Protein AF-A0A925KFG4-F1 (afdb_monomer_lite)

Radius of gyration: 18.46 Å; chains: 1; bounding box: 42×45×46 Å

pLDDT: mean 82.57, std 17.96, range [36.28, 98.25]

Sequence (199 aa):
MTAPKTSFDTKRDYDDQNAETGSFGGNALINGRASVTASDNQITPGAGNDVIVLGTTVGSDALTSSNDTVAYGAAFGDDTIVNFTVGSQAVGGDVLSFSTLLGGPGALSTAFNVNRSVNVAVEAAATNGTAALVAGLFTDSATVQSHVYVAYSSTTNIGKVYLVSDTAGVAAGSVTAVLAGTIDLADTLWGTLTAENFG

Foldseek 3Di:
DPDDDPDAPPLRHDPAQFDFPPDPDDTDTPHLPADPFAAAEEAEADADEEEAEFHQQWDQFLRRAHAYEYEYAFRNAAYEYENQAADASGTHHYAYEDQNVLPHDDDADCDPQDANYEDEDEDDCQQCVDFVNVLVVHAAAQDKGWYWYWHAHPVQLKTFIKIWTAHRDNDPDSITIDGRYIYHHPVDHSVRHDPNRYD

Secondary structure (DSSP, 8-state):
-PPPP--B-TTSSBSS-EEE--STT---EEE----SS----EE---SS--EEE------SSGGGS---EEE--TT-EEEEEESPPPS-GGGT--EEE-TTTTTSS---B-STTSTTBEEEEE--TTTTSSHHHHHTTSPP-SS-EEEEEEEE-TTT-EEEEEEEEE-S-SSTT-EEEEEEEEEE-TTS-GGG--GGGB-

Structure (mmCIF, N/CA/C/O backbone):
data_AF-A0A925KFG4-F1
#
_entry.id   AF-A0A925KFG4-F1
#
loop_
_atom_site.group_PDB
_atom_site.id
_atom_site.type_symbol
_atom_site.label_atom_id
_atom_site.label_alt_id
_atom_site.label_comp_id
_atom_site.label_asym_id
_atom_site.label_entity_id
_atom_site.label_seq_id
_atom_site.pdbx_PDB_ins_code
_atom_site.Cartn_x
_atom_site.Cartn_y
_atom_site.Cartn_z
_atom_site.occupancy
_atom_site.B_iso_or_equiv
_atom_site.auth_seq_id
_atom_site.auth_comp_id
_atom_site.auth_asym_id
_atom_site.auth_atom_id
_atom_site.pdbx_PDB_model_num
ATOM 1 N N . MET A 1 1 ? 19.007 -31.168 -15.686 1.00 36.28 1 MET A N 1
ATOM 2 C CA . MET A 1 1 ? 18.299 -30.641 -14.503 1.00 36.28 1 MET A CA 1
ATOM 3 C C . MET A 1 1 ? 19.292 -29.799 -13.732 1.00 36.28 1 MET A C 1
ATOM 5 O O . MET A 1 1 ? 20.203 -30.360 -13.137 1.00 36.28 1 MET A O 1
ATOM 9 N N . THR A 1 2 ? 19.195 -28.480 -13.838 1.00 40.50 2 THR A N 1
ATOM 10 C CA . THR A 1 2 ? 19.991 -27.562 -13.014 1.00 40.50 2 THR A CA 1
ATOM 11 C C . THR A 1 2 ? 19.327 -27.499 -11.640 1.00 40.50 2 THR A C 1
ATOM 13 O O . THR A 1 2 ? 18.099 -27.495 -11.564 1.00 40.50 2 THR A O 1
ATOM 16 N N . ALA A 1 3 ? 20.110 -27.564 -10.564 1.00 41.66 3 ALA A N 1
ATOM 17 C CA . ALA A 1 3 ? 19.578 -27.541 -9.204 1.00 41.66 3 ALA A CA 1
ATOM 18 C C . ALA A 1 3 ? 18.769 -26.249 -8.959 1.00 41.66 3 ALA A C 1
ATOM 20 O O . ALA A 1 3 ? 19.191 -25.195 -9.441 1.00 41.66 3 ALA A O 1
ATOM 21 N N . PRO A 1 4 ? 17.637 -26.301 -8.230 1.00 44.19 4 PRO A N 1
ATOM 22 C CA . PRO A 1 4 ? 16.913 -25.093 -7.846 1.00 44.19 4 PRO A CA 1
ATOM 23 C C . PRO A 1 4 ? 17.841 -24.188 -7.026 1.00 44.19 4 PRO A C 1
ATOM 25 O O . PRO A 1 4 ? 18.498 -24.661 -6.096 1.00 44.19 4 PRO A O 1
ATOM 28 N N . LYS A 1 5 ? 17.924 -22.898 -7.372 1.00 47.75 5 LYS A N 1
ATOM 29 C CA . LYS A 1 5 ? 18.612 -21.917 -6.526 1.00 47.75 5 LYS A CA 1
ATOM 30 C C . LYS A 1 5 ? 17.739 -21.650 -5.298 1.00 47.75 5 LYS A C 1
ATOM 32 O O . LYS A 1 5 ? 16.603 -21.216 -5.431 1.00 47.75 5 LYS A O 1
ATOM 37 N N . THR A 1 6 ? 18.263 -21.969 -4.117 1.00 43.56 6 THR A N 1
ATOM 38 C CA . THR A 1 6 ? 17.544 -21.927 -2.828 1.00 43.56 6 THR A CA 1
ATOM 39 C C . THR A 1 6 ? 17.973 -20.772 -1.923 1.00 43.56 6 THR A C 1
ATOM 41 O O . THR A 1 6 ? 17.590 -20.739 -0.756 1.00 43.56 6 THR A O 1
ATOM 44 N N . SER A 1 7 ? 18.823 -19.870 -2.401 1.00 43.31 7 SER A N 1
ATOM 45 C CA . SER A 1 7 ? 19.313 -18.737 -1.619 1.00 43.31 7 SER A CA 1
ATOM 46 C C . SER A 1 7 ? 18.435 -17.518 -1.885 1.00 43.31 7 SER A C 1
ATOM 48 O O . SER A 1 7 ? 18.589 -16.858 -2.909 1.00 43.31 7 SER A O 1
ATOM 50 N N . PHE A 1 8 ? 17.500 -17.287 -0.968 1.00 47.81 8 PHE A N 1
ATOM 51 C CA . PHE A 1 8 ? 16.795 -16.020 -0.801 1.00 47.81 8 PHE A CA 1
ATOM 52 C C . PHE A 1 8 ? 17.607 -15.122 0.141 1.00 47.81 8 PHE A C 1
ATOM 54 O O . PHE A 1 8 ? 18.294 -15.644 1.029 1.00 47.81 8 PHE A O 1
ATOM 61 N N . ASP A 1 9 ? 17.530 -13.805 -0.035 1.00 49.00 9 ASP A N 1
ATOM 62 C CA . ASP A 1 9 ? 18.138 -12.853 0.892 1.00 49.00 9 ASP A CA 1
ATOM 63 C C . ASP A 1 9 ? 17.409 -12.872 2.256 1.00 49.00 9 ASP A C 1
ATOM 65 O O . ASP A 1 9 ? 16.450 -13.618 2.495 1.00 49.00 9 ASP A O 1
ATOM 69 N N . THR A 1 10 ? 17.863 -12.050 3.201 1.00 47.31 10 THR A N 1
ATOM 70 C CA . THR A 1 10 ? 17.260 -11.983 4.541 1.00 47.31 10 THR A CA 1
ATOM 71 C C . THR A 1 10 ? 15.838 -11.411 4.561 1.00 47.31 10 THR A C 1
ATOM 73 O O . THR A 1 10 ? 15.159 -11.563 5.580 1.00 47.31 10 THR A O 1
ATOM 76 N N . LYS A 1 11 ? 15.372 -10.801 3.465 1.00 48.12 11 LYS A N 1
ATOM 77 C CA . LYS A 1 11 ? 13.999 -10.317 3.268 1.00 48.12 11 LYS A CA 1
ATOM 78 C C . LYS A 1 11 ? 13.119 -11.286 2.482 1.00 48.12 11 LYS A C 1
ATOM 80 O O . LYS A 1 11 ? 11.912 -11.088 2.446 1.00 48.12 11 LYS A O 1
ATOM 85 N N . ARG A 1 12 ? 13.686 -12.402 2.006 1.00 45.47 12 ARG A N 1
ATOM 86 C CA . ARG A 1 12 ? 13.066 -13.380 1.096 1.00 45.47 12 ARG A CA 1
ATOM 87 C C . ARG A 1 12 ? 12.983 -12.913 -0.359 1.00 45.47 12 ARG A C 1
ATOM 89 O O . ARG A 1 12 ? 12.253 -13.519 -1.140 1.00 45.47 12 ARG A O 1
ATOM 96 N N . ASP A 1 13 ? 13.787 -11.926 -0.727 1.00 47.72 13 ASP A N 1
ATOM 97 C CA . ASP A 1 13 ? 13.976 -11.507 -2.108 1.00 47.72 13 ASP A CA 1
ATOM 98 C C . ASP A 1 13 ? 14.996 -12.413 -2.814 1.00 47.72 13 ASP A C 1
ATOM 100 O O . ASP A 1 13 ? 15.760 -13.161 -2.187 1.00 47.72 13 ASP A O 1
ATOM 104 N N . TYR A 1 14 ? 15.025 -12.365 -4.146 1.00 46.22 14 TYR A N 1
ATOM 105 C CA . TYR A 1 14 ? 16.125 -12.958 -4.901 1.00 46.22 14 TYR A CA 1
ATOM 106 C C . TYR A 1 14 ? 17.376 -12.075 -4.750 1.00 46.22 14 TYR A C 1
ATOM 108 O O . TYR A 1 14 ? 17.353 -10.908 -5.125 1.00 46.22 14 TYR A O 1
ATOM 116 N N . ASP A 1 15 ? 18.473 -12.658 -4.251 1.00 40.91 15 ASP A N 1
ATOM 117 C CA . ASP A 1 15 ? 19.774 -11.994 -3.993 1.00 40.91 15 ASP A CA 1
ATOM 118 C C . ASP A 1 15 ? 20.390 -11.349 -5.265 1.00 40.91 15 ASP A C 1
ATOM 120 O O . ASP A 1 15 ? 21.202 -10.435 -5.192 1.00 40.91 15 ASP A O 1
ATOM 124 N N . ASP A 1 16 ? 19.938 -11.795 -6.442 1.00 44.66 16 ASP A N 1
ATOM 125 C CA . ASP A 1 16 ? 20.082 -11.130 -7.737 1.00 44.66 16 ASP A CA 1
ATOM 126 C C . ASP A 1 16 ? 18.695 -11.155 -8.408 1.00 44.66 16 ASP A C 1
ATOM 128 O O . ASP A 1 16 ? 18.108 -12.234 -8.457 1.00 44.66 16 ASP A O 1
ATOM 132 N N . GLN A 1 17 ? 18.191 -10.036 -8.950 1.00 47.03 17 GLN A N 1
ATOM 133 C CA . GLN A 1 17 ? 16.890 -9.852 -9.644 1.00 47.03 17 GLN A CA 1
ATOM 134 C C . GLN A 1 17 ? 16.676 -10.760 -10.892 1.00 47.03 17 GLN A C 1
ATOM 136 O O . GLN A 1 17 ? 16.412 -10.290 -12.002 1.00 47.03 17 GLN A O 1
ATOM 141 N N . ASN A 1 18 ? 16.826 -12.073 -10.744 1.00 50.22 18 ASN A N 1
ATOM 142 C CA . ASN A 1 18 ? 16.899 -13.054 -11.813 1.00 50.22 18 ASN A CA 1
ATOM 143 C C . ASN A 1 18 ? 15.663 -13.952 -11.754 1.00 50.22 18 ASN A C 1
ATOM 145 O O . ASN A 1 18 ? 15.612 -14.902 -10.973 1.00 50.22 18 ASN A O 1
ATOM 149 N N . ALA A 1 19 ? 14.689 -13.693 -12.622 1.00 46.56 19 ALA A N 1
ATOM 150 C CA . ALA A 1 19 ? 13.676 -14.689 -12.952 1.00 46.56 19 ALA A CA 1
ATOM 151 C C . ALA A 1 19 ? 14.200 -15.592 -14.087 1.00 46.56 19 ALA A C 1
ATOM 153 O O . ALA A 1 19 ? 14.977 -15.163 -14.942 1.00 46.56 19 ALA A O 1
ATOM 154 N N . GLU A 1 20 ? 13.791 -16.860 -14.124 1.00 51.41 20 GLU A N 1
ATOM 155 C CA . GLU A 1 20 ? 14.065 -17.752 -15.257 1.00 51.41 20 GLU A CA 1
ATOM 156 C C . GLU A 1 20 ? 12.744 -18.103 -15.951 1.00 51.41 20 GLU A C 1
ATOM 158 O O . GLU A 1 20 ? 11.810 -18.596 -15.317 1.00 51.41 20 GLU A O 1
ATOM 163 N N . THR A 1 21 ? 12.653 -17.875 -17.269 1.00 48.19 21 THR A N 1
ATOM 164 C CA . THR A 1 21 ? 11.523 -18.383 -18.065 1.00 48.19 21 THR A CA 1
ATOM 165 C C . THR A 1 21 ? 11.708 -19.892 -18.187 1.00 48.19 21 THR A C 1
ATOM 167 O O . THR A 1 21 ? 12.492 -20.377 -18.998 1.00 48.19 21 THR A O 1
ATOM 170 N N . GLY A 1 22 ? 11.064 -20.666 -17.319 1.00 49.69 22 GLY A N 1
ATOM 171 C CA . GLY A 1 22 ? 11.229 -22.118 -17.264 1.00 49.69 22 GLY A CA 1
ATOM 172 C C . GLY A 1 22 ? 10.680 -22.866 -18.488 1.00 49.69 22 GLY A C 1
ATOM 173 O O . GLY A 1 22 ? 9.718 -23.617 -18.350 1.00 49.69 22 GLY A O 1
ATOM 174 N N . SER A 1 23 ? 11.281 -22.732 -19.678 1.00 42.16 23 SER A N 1
ATOM 175 C CA . SER A 1 23 ? 10.978 -23.624 -20.804 1.00 42.16 23 SER A CA 1
ATOM 176 C C . SER A 1 23 ? 12.168 -24.010 -21.692 1.00 42.16 23 SER A C 1
ATOM 178 O O . SER A 1 23 ? 13.214 -23.367 -21.724 1.00 42.16 23 SER A O 1
ATOM 180 N N . PHE A 1 24 ? 11.982 -25.151 -22.367 1.00 39.75 24 PHE A N 1
ATOM 181 C CA . PHE A 1 24 ? 12.974 -26.004 -23.029 1.00 39.75 24 PHE A CA 1
ATOM 182 C C . PHE A 1 24 ? 13.827 -25.269 -24.075 1.00 39.75 24 PHE A C 1
ATOM 184 O O . PHE A 1 24 ? 13.342 -24.913 -25.145 1.00 39.75 24 PHE A O 1
ATOM 191 N N . GLY A 1 25 ? 15.128 -25.136 -23.805 1.00 49.50 25 GLY A N 1
ATOM 192 C CA . GLY A 1 25 ? 16.095 -24.584 -24.765 1.00 49.50 25 GLY A CA 1
ATOM 193 C C . GLY A 1 25 ? 17.322 -23.924 -24.140 1.00 49.50 25 GLY A C 1
ATOM 194 O O . GLY A 1 25 ? 18.310 -23.699 -24.831 1.00 49.50 25 GLY A O 1
ATOM 195 N N . GLY A 1 26 ? 17.290 -23.680 -22.831 1.00 45.34 26 GLY A N 1
ATOM 196 C CA . GLY A 1 26 ? 18.374 -23.046 -22.089 1.00 45.34 26 GLY A CA 1
ATOM 197 C C . GLY A 1 26 ? 17.819 -21.875 -21.297 1.00 45.34 26 GLY A C 1
ATOM 198 O O . GLY A 1 26 ? 17.032 -21.095 -21.824 1.00 45.34 26 GLY A O 1
ATOM 199 N N . ASN A 1 27 ? 18.190 -21.794 -20.023 1.00 46.81 27 ASN A N 1
ATOM 200 C CA . ASN A 1 27 ? 17.732 -20.751 -19.118 1.00 46.81 27 ASN A CA 1
ATOM 201 C C . ASN A 1 27 ? 18.115 -19.385 -19.709 1.00 46.81 27 ASN A C 1
ATOM 203 O O . ASN A 1 27 ? 19.291 -19.015 -19.715 1.00 46.81 27 ASN A O 1
ATOM 207 N N . ALA A 1 28 ? 17.141 -18.648 -20.243 1.00 45.31 28 ALA A N 1
ATOM 208 C CA . ALA A 1 28 ? 17.339 -17.240 -20.533 1.00 45.31 28 ALA A CA 1
ATOM 209 C C . ALA A 1 28 ? 17.326 -16.514 -19.189 1.00 45.31 28 ALA A C 1
ATOM 211 O O . ALA A 1 28 ? 16.321 -16.545 -18.477 1.00 45.31 28 ALA A O 1
ATOM 212 N N . LEU A 1 29 ? 18.460 -15.903 -18.846 1.00 46.53 29 LEU A N 1
ATOM 213 C CA . LEU A 1 29 ? 18.579 -15.017 -17.698 1.00 46.53 29 LEU A CA 1
ATOM 214 C C . LEU A 1 29 ? 17.614 -13.844 -17.933 1.00 46.53 29 LEU A C 1
ATOM 216 O O . LEU A 1 29 ? 17.895 -12.977 -18.768 1.00 46.53 29 LEU A O 1
ATOM 220 N N . ILE A 1 30 ? 16.457 -13.840 -17.264 1.00 45.62 30 ILE A N 1
ATOM 221 C CA . ILE A 1 30 ? 15.608 -12.653 -17.236 1.00 45.62 30 ILE A CA 1
ATOM 222 C C . ILE A 1 30 ? 16.253 -11.730 -16.219 1.00 45.62 30 ILE A C 1
ATOM 224 O O . ILE A 1 30 ? 15.982 -11.796 -15.024 1.00 45.62 30 ILE A O 1
ATOM 228 N N . ASN A 1 31 ? 17.139 -10.877 -16.713 1.00 49.78 31 ASN A N 1
ATOM 229 C CA . ASN A 1 31 ? 17.451 -9.664 -15.985 1.00 49.78 31 ASN A CA 1
ATOM 230 C C . ASN A 1 31 ? 16.174 -8.824 -16.003 1.00 49.78 31 ASN A C 1
ATOM 232 O O . ASN A 1 31 ? 15.618 -8.633 -17.091 1.00 49.78 31 ASN A O 1
ATOM 236 N N . GLY A 1 32 ? 15.766 -8.263 -14.866 1.00 49.47 32 GLY A N 1
ATOM 237 C CA . GLY A 1 32 ? 14.836 -7.128 -14.804 1.00 49.47 32 GLY A CA 1
ATOM 238 C C . GLY A 1 32 ? 15.424 -5.874 -15.466 1.00 49.47 32 GLY A C 1
ATOM 239 O O . GLY A 1 32 ? 15.468 -4.806 -14.869 1.00 49.47 32 GLY A O 1
ATOM 240 N N . ARG A 1 33 ? 15.976 -6.003 -16.682 1.00 44.03 33 ARG A N 1
ATOM 241 C CA . ARG A 1 33 ? 16.499 -4.889 -17.464 1.00 44.03 33 ARG A CA 1
ATOM 242 C C . ARG A 1 33 ? 15.375 -3.894 -17.645 1.00 44.03 33 ARG A C 1
ATOM 244 O O . ARG A 1 33 ? 14.248 -4.278 -17.946 1.00 44.03 33 ARG A O 1
ATOM 251 N N . ALA A 1 34 ? 15.770 -2.636 -17.530 1.00 48.56 34 ALA A N 1
ATOM 252 C CA . ALA A 1 34 ? 14.967 -1.486 -17.853 1.00 48.56 34 ALA A CA 1
ATOM 253 C C . ALA A 1 34 ? 14.043 -1.745 -19.053 1.00 48.56 34 ALA A C 1
ATOM 255 O O . ALA A 1 34 ? 14.522 -2.164 -20.115 1.00 48.56 34 ALA A O 1
ATOM 256 N N . SER A 1 35 ? 12.740 -1.490 -18.891 1.00 52.38 35 SER A N 1
ATOM 257 C CA . SER A 1 35 ? 11.830 -1.448 -20.035 1.00 52.38 35 SER A CA 1
ATOM 258 C C . SER A 1 35 ? 12.398 -0.454 -21.047 1.00 52.38 35 SER A C 1
ATOM 260 O O . SER A 1 35 ? 12.770 0.662 -20.681 1.00 52.38 35 SER A O 1
ATOM 262 N N . VAL A 1 36 ? 12.517 -0.870 -22.308 1.00 57.97 36 VAL A N 1
ATOM 263 C CA . VAL A 1 36 ? 13.081 -0.046 -23.395 1.00 57.97 36 VAL A CA 1
ATOM 264 C C . VAL A 1 36 ? 12.019 0.798 -24.104 1.00 57.97 36 VAL A C 1
ATOM 266 O O . VAL A 1 36 ? 12.328 1.513 -25.057 1.00 57.97 36 VAL A O 1
ATOM 269 N N . THR A 1 37 ? 10.769 0.700 -23.652 1.00 68.38 37 THR A N 1
ATOM 270 C CA . THR A 1 37 ? 9.619 1.458 -24.144 1.00 68.38 37 THR A CA 1
ATOM 271 C C . THR A 1 37 ? 8.771 1.921 -22.968 1.00 68.38 37 THR A C 1
ATOM 273 O O . THR A 1 37 ? 8.519 1.137 -22.052 1.00 68.38 37 THR A O 1
ATOM 276 N N . ALA A 1 38 ? 8.294 3.165 -23.030 1.00 80.19 38 ALA A N 1
ATOM 277 C CA . ALA A 1 38 ? 7.317 3.698 -22.089 1.00 80.19 38 ALA A CA 1
ATOM 278 C C . ALA A 1 38 ? 6.064 2.808 -22.030 1.00 80.19 38 ALA A C 1
ATOM 280 O O . ALA A 1 38 ? 5.586 2.334 -23.067 1.00 80.19 38 ALA A O 1
ATOM 281 N N . SER A 1 39 ? 5.560 2.576 -20.821 1.00 78.00 39 SER A N 1
ATOM 282 C CA . SER A 1 39 ? 4.346 1.803 -20.562 1.00 78.00 39 SER A CA 1
ATOM 283 C C . SER A 1 39 ? 3.557 2.393 -19.400 1.00 78.00 39 SER A C 1
ATOM 285 O O . SER A 1 39 ? 4.143 2.734 -18.382 1.00 78.00 39 SER A O 1
ATOM 287 N N . ASP A 1 40 ? 2.234 2.432 -19.535 1.00 85.38 40 ASP A N 1
ATOM 288 C CA . ASP A 1 40 ? 1.314 2.867 -18.479 1.00 85.38 40 ASP A CA 1
ATOM 289 C C . ASP A 1 40 ? 0.436 1.680 -18.069 1.00 85.38 40 ASP A C 1
ATOM 291 O O . ASP A 1 40 ? -0.759 1.610 -18.388 1.00 85.38 40 ASP A O 1
ATOM 295 N N . ASN A 1 41 ? 1.045 0.658 -17.465 1.00 86.06 41 ASN A N 1
ATOM 296 C CA . ASN A 1 41 ? 0.318 -0.559 -17.133 1.00 86.06 41 ASN A CA 1
ATOM 297 C C . ASN A 1 41 ? -0.570 -0.345 -15.909 1.00 86.06 41 ASN A C 1
ATOM 299 O O . ASN A 1 41 ? -0.190 0.284 -14.926 1.00 86.06 41 ASN A O 1
ATOM 303 N N . GLN A 1 42 ? -1.750 -0.954 -15.951 1.00 91.25 42 GLN A N 1
ATOM 304 C CA . GLN A 1 42 ? -2.607 -1.135 -14.786 1.00 91.25 42 GLN A CA 1
ATOM 305 C C . GLN A 1 42 ? -2.467 -2.587 -14.338 1.00 91.25 42 GLN A C 1
ATOM 307 O O . GLN A 1 42 ? -2.880 -3.507 -15.046 1.00 91.25 42 GLN A O 1
ATOM 312 N N . ILE A 1 43 ? -1.842 -2.787 -13.185 1.00 90.75 43 ILE A N 1
ATOM 313 C CA . ILE A 1 43 ? -1.496 -4.097 -12.644 1.00 90.75 43 ILE A CA 1
ATOM 314 C C . ILE A 1 43 ? -2.365 -4.337 -11.418 1.00 90.75 43 ILE A C 1
ATOM 316 O O . ILE A 1 43 ? -2.430 -3.508 -10.518 1.00 90.75 43 ILE A O 1
ATOM 320 N N . THR A 1 44 ? -3.029 -5.483 -11.364 1.00 91.19 44 THR A N 1
ATOM 321 C CA . THR A 1 44 ? -3.767 -5.923 -10.178 1.00 91.19 44 THR A CA 1
ATOM 322 C C . THR A 1 44 ? -3.117 -7.211 -9.695 1.00 91.19 44 THR A C 1
ATOM 324 O O . THR A 1 44 ? -3.268 -8.224 -10.388 1.00 91.19 44 THR A O 1
ATOM 327 N N . PRO A 1 45 ? -2.368 -7.189 -8.576 1.00 86.62 45 PRO A N 1
ATOM 328 C CA . PRO A 1 45 ? -1.849 -8.415 -7.992 1.00 86.62 45 PRO A CA 1
ATOM 329 C C . PRO A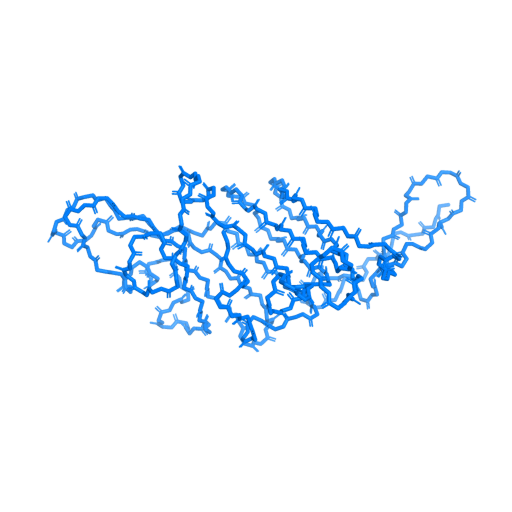 1 45 ? -2.985 -9.365 -7.626 1.00 86.62 45 PRO A C 1
ATOM 331 O O . PRO A 1 45 ? -4.140 -8.966 -7.423 1.00 86.62 45 PRO A O 1
ATOM 334 N N . GLY A 1 46 ? -2.649 -10.648 -7.623 1.00 82.38 46 GLY A N 1
ATOM 335 C CA . GLY A 1 46 ? -3.564 -11.703 -7.250 1.00 82.38 46 GLY A CA 1
ATOM 336 C C . GLY A 1 46 ? -3.687 -11.813 -5.734 1.00 82.38 46 GLY A C 1
ATOM 337 O O . GLY A 1 46 ? -3.419 -10.890 -4.974 1.00 82.38 46 GLY A O 1
ATOM 338 N N . ALA A 1 47 ? -4.145 -12.978 -5.291 1.00 86.19 47 ALA A N 1
ATOM 339 C CA . ALA A 1 47 ? -3.965 -13.383 -3.906 1.00 86.19 47 ALA A CA 1
ATOM 340 C C . ALA A 1 47 ? -2.687 -14.220 -3.810 1.00 86.19 47 ALA A C 1
ATOM 342 O O . ALA A 1 47 ? -2.437 -15.050 -4.687 1.00 86.19 47 ALA A O 1
ATOM 343 N N . GLY A 1 48 ? -1.961 -14.102 -2.703 1.00 85.38 48 GLY A N 1
ATOM 344 C CA . GLY A 1 48 ? -0.710 -14.825 -2.495 1.00 85.38 48 GLY A CA 1
ATOM 345 C C . GLY A 1 48 ? 0.440 -13.853 -2.317 1.00 85.38 48 GLY A C 1
ATOM 346 O O . GLY A 1 48 ? 0.209 -12.753 -1.861 1.00 85.38 48 GLY A O 1
ATOM 347 N N . ASN A 1 49 ? 1.658 -14.290 -2.612 1.00 88.12 49 ASN A N 1
ATOM 348 C CA . ASN A 1 49 ? 2.829 -13.427 -2.559 1.00 88.12 49 ASN A CA 1
ATOM 349 C C . ASN A 1 49 ? 3.305 -13.231 -3.993 1.00 88.12 49 ASN A C 1
ATOM 351 O O . ASN A 1 49 ? 3.761 -14.198 -4.617 1.00 88.12 49 ASN A O 1
ATOM 355 N N . ASP A 1 50 ? 3.169 -12.018 -4.506 1.00 85.88 50 ASP A N 1
ATOM 356 C CA . ASP A 1 50 ? 3.457 -11.670 -5.886 1.00 85.88 50 ASP A CA 1
ATOM 357 C C . ASP A 1 50 ? 4.762 -10.869 -6.010 1.00 85.88 50 ASP A C 1
ATOM 359 O O . ASP A 1 50 ? 5.181 -10.136 -5.116 1.00 85.88 50 ASP A O 1
ATOM 363 N N . VAL A 1 51 ? 5.418 -11.001 -7.166 1.00 89.44 51 VAL A N 1
ATOM 364 C CA . VAL A 1 51 ? 6.535 -10.134 -7.559 1.00 89.44 51 VAL A CA 1
ATOM 365 C C . VAL A 1 51 ? 6.110 -9.351 -8.789 1.00 89.44 51 VAL A C 1
ATOM 367 O O . VAL A 1 51 ? 5.821 -9.928 -9.840 1.00 89.44 51 VAL A O 1
ATOM 370 N N . ILE A 1 52 ? 6.089 -8.032 -8.655 1.00 86.69 52 ILE A N 1
ATOM 371 C CA . ILE A 1 52 ? 5.639 -7.090 -9.672 1.00 86.69 52 ILE A CA 1
ATOM 372 C C . ILE A 1 52 ? 6.857 -6.308 -10.150 1.00 86.69 52 ILE A C 1
ATOM 374 O O . ILE A 1 52 ? 7.579 -5.724 -9.350 1.00 86.69 52 ILE A O 1
ATOM 378 N N . VAL A 1 53 ? 7.096 -6.291 -11.459 1.00 87.19 53 VAL A N 1
ATOM 379 C CA . VAL A 1 53 ? 8.231 -5.576 -12.054 1.00 87.19 53 VAL A CA 1
ATOM 380 C C . VAL A 1 53 ? 7.691 -4.467 -12.937 1.00 87.19 53 VAL A C 1
ATOM 382 O O . VAL A 1 53 ? 7.012 -4.750 -13.925 1.00 87.19 53 VAL A O 1
ATOM 385 N N . LEU A 1 54 ? 7.987 -3.222 -12.568 1.00 87.06 54 LEU A N 1
ATOM 386 C CA . LEU A 1 54 ? 7.513 -2.042 -13.283 1.00 87.06 54 LEU A CA 1
ATOM 387 C C . LEU A 1 54 ? 8.478 -1.618 -14.393 1.00 87.06 54 LEU A C 1
ATOM 389 O O . LEU A 1 54 ? 9.661 -1.997 -14.424 1.00 87.06 54 LEU A O 1
ATOM 393 N N . GLY A 1 55 ? 7.936 -0.856 -15.339 1.00 83.88 55 GLY A N 1
ATOM 394 C CA . GLY A 1 55 ? 8.683 -0.195 -16.389 1.00 83.88 55 GLY A CA 1
ATOM 395 C C . GLY A 1 55 ? 9.612 0.871 -15.817 1.00 83.88 55 GLY A C 1
ATOM 396 O O . GLY A 1 55 ? 9.428 1.392 -14.728 1.00 83.88 55 GLY A O 1
ATOM 397 N N . THR A 1 56 ? 10.666 1.192 -16.559 1.00 82.88 56 THR A N 1
ATOM 398 C CA . THR A 1 56 ? 11.727 2.101 -16.088 1.00 82.88 56 THR A CA 1
ATOM 399 C C . THR A 1 56 ? 12.031 3.206 -17.091 1.00 82.88 56 THR A C 1
ATOM 401 O O . THR A 1 56 ? 13.036 3.905 -16.954 1.00 82.88 56 THR A O 1
ATOM 404 N N . THR A 1 57 ? 11.294 3.282 -18.204 1.00 81.12 57 THR A N 1
ATOM 405 C CA . THR A 1 57 ? 11.572 4.318 -19.202 1.00 81.12 57 THR A CA 1
ATOM 406 C C . THR A 1 57 ? 11.189 5.655 -18.583 1.00 81.12 57 THR A C 1
ATOM 408 O O . THR A 1 57 ? 10.035 5.838 -18.227 1.00 81.12 57 THR A O 1
ATOM 411 N N . VAL A 1 58 ? 12.134 6.585 -18.469 1.00 79.44 58 VAL A N 1
ATOM 412 C CA . VAL A 1 58 ? 11.878 7.944 -17.979 1.00 79.44 58 VAL A CA 1
ATOM 413 C C . VAL A 1 58 ? 12.104 8.912 -19.132 1.00 79.44 58 VAL A C 1
ATOM 415 O O . VAL A 1 58 ? 13.211 9.009 -19.668 1.00 79.44 58 VAL A O 1
ATOM 418 N N . GLY A 1 59 ? 11.036 9.590 -19.534 1.00 79.00 59 GLY A N 1
ATOM 419 C CA . GLY A 1 59 ? 11.026 10.607 -20.573 1.00 79.00 59 GLY A CA 1
ATOM 420 C C . GLY A 1 59 ? 10.945 12.019 -20.000 1.00 79.00 59 GLY A C 1
ATOM 421 O O . GLY A 1 59 ? 11.143 12.253 -18.810 1.00 79.00 59 GLY A O 1
ATOM 422 N N . SER A 1 60 ? 10.668 12.993 -20.867 1.00 83.12 60 SER A N 1
ATOM 423 C CA . SER A 1 60 ? 10.447 14.388 -20.454 1.00 83.12 60 SER A CA 1
ATOM 424 C C . SER A 1 60 ? 8.990 14.691 -20.103 1.00 83.12 60 SER A C 1
ATOM 426 O O . SER A 1 60 ? 8.699 15.773 -19.596 1.00 83.12 60 SER A O 1
ATOM 428 N N . ASP A 1 61 ? 8.082 13.773 -20.427 1.00 83.56 61 ASP A N 1
ATOM 429 C CA . ASP A 1 61 ? 6.646 13.874 -20.189 1.00 83.56 61 ASP A CA 1
ATOM 430 C C . ASP A 1 61 ? 6.037 12.490 -19.915 1.00 83.56 61 ASP A C 1
ATOM 432 O O . ASP A 1 61 ? 6.708 11.462 -20.050 1.00 83.56 61 ASP A O 1
ATOM 436 N N . ALA A 1 62 ? 4.751 12.467 -19.558 1.00 81.38 62 ALA A N 1
ATOM 437 C CA . ALA A 1 62 ? 4.016 11.236 -19.285 1.00 81.38 62 ALA A CA 1
ATOM 438 C C . ALA A 1 62 ? 4.003 10.274 -20.486 1.00 81.38 62 ALA A C 1
ATOM 440 O O . ALA A 1 62 ? 4.184 9.081 -20.302 1.00 81.38 62 ALA A O 1
ATOM 441 N N . LEU A 1 63 ? 3.864 10.779 -21.720 1.00 80.88 63 LEU A N 1
ATOM 442 C CA . LEU A 1 63 ? 3.771 9.949 -22.935 1.00 80.88 63 LEU A CA 1
ATOM 443 C C . LEU A 1 63 ? 5.071 9.210 -23.264 1.00 80.88 63 LEU A C 1
ATOM 445 O O . LEU A 1 63 ? 5.066 8.221 -23.996 1.00 80.88 63 LEU A O 1
ATOM 449 N N . THR A 1 64 ? 6.192 9.740 -22.787 1.00 83.94 64 THR A N 1
ATOM 450 C CA . THR A 1 64 ? 7.532 9.201 -23.013 1.00 83.94 64 THR A CA 1
ATOM 451 C C . THR A 1 64 ? 8.116 8.536 -21.770 1.00 83.94 64 THR A C 1
ATOM 453 O O . THR A 1 64 ? 9.244 8.048 -21.832 1.00 83.94 64 THR A O 1
ATOM 456 N N . SER A 1 65 ? 7.356 8.478 -20.673 1.00 86.56 65 SER A N 1
ATOM 457 C CA . SER A 1 65 ? 7.737 7.835 -19.414 1.00 86.56 65 SER A CA 1
ATOM 458 C C . SER A 1 65 ? 6.851 6.626 -19.131 1.00 86.56 65 SER A C 1
ATOM 460 O O . SER A 1 65 ? 5.747 6.533 -19.649 1.00 86.56 65 SER A O 1
ATOM 462 N N . SER A 1 66 ? 7.340 5.687 -18.327 1.00 87.94 66 SER A N 1
ATOM 463 C CA . SER A 1 66 ? 6.513 4.614 -17.777 1.00 87.94 66 SER A CA 1
ATOM 464 C C . SER A 1 66 ? 5.838 5.140 -16.521 1.00 87.94 66 SER A C 1
ATOM 466 O O . SER A 1 66 ? 6.541 5.636 -15.646 1.00 87.94 66 SER A O 1
ATOM 468 N N . ASN A 1 67 ? 4.511 5.088 -16.463 1.00 89.44 67 ASN A N 1
ATOM 469 C CA . ASN A 1 67 ? 3.734 5.506 -15.299 1.00 89.44 67 ASN A CA 1
ATOM 470 C C . ASN A 1 67 ? 2.809 4.349 -14.924 1.00 89.44 67 ASN A C 1
ATOM 472 O O . ASN A 1 67 ? 1.628 4.313 -15.284 1.00 89.44 67 ASN A O 1
ATOM 476 N N . ASP A 1 68 ? 3.370 3.339 -14.269 1.00 92.62 68 ASP A N 1
ATOM 477 C CA . ASP A 1 68 ? 2.623 2.138 -13.949 1.00 92.62 68 ASP A CA 1
ATOM 478 C C . ASP A 1 68 ? 1.785 2.351 -12.679 1.00 92.62 68 ASP A C 1
ATOM 480 O O . ASP A 1 68 ? 2.124 3.097 -11.758 1.00 92.62 68 ASP A O 1
ATOM 484 N N . THR A 1 69 ? 0.637 1.685 -12.619 1.00 94.12 69 THR A N 1
ATOM 485 C CA . THR A 1 69 ? -0.232 1.672 -11.443 1.00 94.12 69 THR A CA 1
ATOM 486 C C . THR A 1 69 ? -0.396 0.249 -10.947 1.00 94.12 69 THR A C 1
ATOM 488 O O . THR A 1 69 ? -0.802 -0.637 -11.699 1.00 94.12 69 THR A O 1
ATOM 491 N N . VAL A 1 70 ? -0.157 0.044 -9.656 1.00 94.94 70 VAL A N 1
ATOM 492 C CA . VAL A 1 70 ? -0.434 -1.213 -8.961 1.00 94.94 70 VAL A CA 1
ATOM 493 C C . VAL A 1 70 ? -1.671 -1.033 -8.088 1.00 94.94 70 VAL A C 1
ATOM 495 O O . VAL A 1 70 ? -1.647 -0.313 -7.091 1.00 94.94 70 VAL A O 1
ATOM 498 N N . ALA A 1 71 ? -2.772 -1.668 -8.480 1.00 93.81 71 ALA A N 1
ATOM 499 C CA . ALA A 1 71 ? -4.075 -1.564 -7.842 1.00 93.81 71 ALA A CA 1
ATOM 500 C C . ALA A 1 71 ? -4.351 -2.763 -6.931 1.00 93.81 71 ALA A C 1
ATOM 502 O O . ALA A 1 71 ? -4.632 -3.865 -7.399 1.00 93.81 71 ALA A O 1
ATOM 503 N N . TYR A 1 72 ? -4.314 -2.534 -5.621 1.00 93.81 72 TYR A N 1
ATOM 504 C CA . TYR A 1 72 ? -4.428 -3.582 -4.615 1.00 93.81 72 TYR A CA 1
ATOM 505 C C . TYR A 1 72 ? -5.878 -3.908 -4.256 1.00 93.81 72 TYR A C 1
ATOM 507 O O . TYR A 1 72 ? -6.657 -3.048 -3.834 1.00 93.81 72 TYR A O 1
ATOM 515 N N . GLY A 1 73 ? -6.239 -5.184 -4.392 1.00 87.31 73 GLY A N 1
ATOM 516 C CA . GLY A 1 73 ? -7.482 -5.751 -3.868 1.00 87.31 73 GLY A CA 1
ATOM 517 C C . GLY A 1 73 ? -7.363 -6.151 -2.396 1.00 87.31 73 GLY A C 1
ATOM 518 O O . GLY A 1 73 ? -6.337 -5.946 -1.762 1.00 87.31 73 GLY A O 1
ATOM 519 N N . ALA A 1 74 ? -8.420 -6.730 -1.824 1.00 79.19 74 ALA A N 1
ATOM 520 C CA . ALA A 1 74 ? -8.346 -7.286 -0.472 1.00 79.19 74 ALA A CA 1
ATOM 521 C C . ALA A 1 74 ? -7.493 -8.567 -0.437 1.00 79.19 74 ALA A C 1
ATOM 523 O O . ALA A 1 74 ? -7.578 -9.378 -1.355 1.00 79.19 74 ALA A O 1
ATOM 524 N N . ALA A 1 75 ? -6.766 -8.775 0.667 1.00 77.25 75 ALA A N 1
ATOM 525 C CA . ALA A 1 75 ? -6.014 -10.000 0.963 1.00 77.25 75 ALA A CA 1
ATOM 526 C C . ALA A 1 75 ? -4.951 -10.372 -0.092 1.00 77.25 75 ALA A C 1
ATOM 528 O O . ALA A 1 75 ? -4.868 -11.524 -0.518 1.00 77.25 75 ALA A O 1
ATOM 529 N N . PHE A 1 76 ? -4.128 -9.396 -0.475 1.00 82.56 76 PHE A N 1
ATOM 530 C CA . PHE A 1 76 ? -3.075 -9.545 -1.485 1.00 82.56 76 PHE A CA 1
ATOM 531 C C . PHE A 1 76 ? -1.762 -10.144 -0.945 1.00 82.56 76 PHE A C 1
ATOM 533 O O . PHE A 1 76 ? -0.798 -10.198 -1.673 1.00 82.56 76 PHE A O 1
ATOM 540 N N . GLY A 1 77 ? -1.716 -10.610 0.312 1.00 90.69 77 GLY A N 1
ATOM 541 C CA . GLY A 1 77 ? -0.546 -11.300 0.886 1.00 90.69 77 GLY A CA 1
ATOM 542 C C . GLY A 1 77 ? 0.712 -10.431 1.008 1.00 90.69 77 GLY A C 1
ATOM 543 O O . GLY A 1 77 ? 0.592 -9.284 1.436 1.00 90.69 77 GLY A O 1
ATOM 544 N N . ASP A 1 78 ? 1.897 -11.004 0.763 1.00 91.56 78 ASP A N 1
ATOM 545 C CA . ASP A 1 78 ? 3.190 -10.303 0.856 1.00 91.56 78 ASP A CA 1
ATOM 546 C C . ASP A 1 78 ? 3.780 -10.085 -0.543 1.00 91.56 78 ASP A C 1
ATOM 548 O O . ASP A 1 78 ? 4.370 -11.005 -1.117 1.00 91.56 78 ASP A O 1
ATOM 552 N N . ASP A 1 79 ? 3.642 -8.868 -1.062 1.00 92.94 79 ASP A N 1
ATOM 553 C CA . ASP A 1 79 ? 4.026 -8.525 -2.428 1.00 92.94 79 ASP A CA 1
ATOM 554 C C . ASP A 1 79 ? 5.324 -7.717 -2.471 1.00 92.94 79 ASP A C 1
ATOM 556 O O . ASP A 1 79 ? 5.568 -6.848 -1.631 1.00 92.94 79 ASP A O 1
ATOM 560 N N . THR A 1 80 ? 6.138 -7.958 -3.495 1.00 91.88 80 THR A N 1
ATOM 561 C CA . THR A 1 80 ? 7.358 -7.192 -3.774 1.00 91.88 80 THR A CA 1
ATOM 562 C C . THR A 1 80 ? 7.206 -6.452 -5.099 1.00 91.88 80 THR A C 1
ATOM 564 O O . THR A 1 80 ? 6.930 -7.061 -6.133 1.00 91.88 80 THR A O 1
ATOM 567 N N . ILE A 1 81 ? 7.429 -5.138 -5.095 1.00 90.94 81 ILE A N 1
ATOM 568 C CA . ILE A 1 81 ? 7.450 -4.291 -6.288 1.00 90.94 81 ILE A CA 1
ATOM 569 C C . ILE A 1 81 ? 8.885 -3.875 -6.585 1.00 90.94 81 ILE A C 1
ATOM 571 O O . ILE A 1 81 ? 9.548 -3.245 -5.768 1.00 90.94 81 ILE A O 1
ATOM 575 N N . VAL A 1 82 ? 9.337 -4.183 -7.791 1.00 88.31 82 VAL A N 1
ATOM 576 C CA . VAL A 1 82 ? 10.655 -3.830 -8.315 1.00 88.31 82 VAL A CA 1
ATOM 577 C C . VAL A 1 82 ? 10.507 -2.659 -9.281 1.00 88.31 82 VAL A C 1
ATOM 579 O O . VAL A 1 82 ? 9.543 -2.611 -10.049 1.00 88.31 82 VAL A O 1
ATOM 582 N N . ASN A 1 83 ? 11.488 -1.752 -9.277 1.00 86.88 83 ASN A N 1
ATOM 583 C CA . ASN A 1 83 ? 11.546 -0.550 -10.121 1.00 86.88 83 ASN A CA 1
ATOM 584 C C . ASN A 1 83 ? 10.491 0.535 -9.837 1.00 86.88 83 ASN A C 1
ATOM 586 O O . ASN A 1 83 ? 10.239 1.367 -10.703 1.00 86.88 83 ASN A O 1
ATOM 590 N N . PHE A 1 84 ? 9.903 0.572 -8.639 1.00 90.94 84 PHE A N 1
ATOM 591 C CA . PHE A 1 84 ? 8.933 1.616 -8.302 1.00 90.94 84 PHE A CA 1
ATOM 592 C C . PHE A 1 84 ? 9.567 3.013 -8.326 1.00 90.94 84 PHE A C 1
ATOM 594 O O . PHE A 1 84 ? 10.501 3.290 -7.572 1.00 90.94 84 PHE A O 1
ATOM 601 N N . THR A 1 85 ? 9.026 3.922 -9.126 1.00 92.19 85 THR A N 1
ATOM 602 C CA . THR A 1 85 ? 9.543 5.276 -9.309 1.00 92.19 85 THR A CA 1
ATOM 603 C C . THR A 1 85 ? 8.725 6.289 -8.513 1.00 92.19 85 THR A C 1
ATOM 605 O O . THR A 1 85 ? 7.514 6.429 -8.658 1.00 92.19 85 THR A O 1
ATOM 608 N N . VAL A 1 86 ? 9.405 7.043 -7.650 1.00 92.94 86 VAL A N 1
ATOM 609 C CA . VAL A 1 86 ? 8.790 8.086 -6.816 1.00 92.94 86 VAL A CA 1
ATOM 610 C C . VAL A 1 86 ? 8.580 9.371 -7.612 1.00 92.94 86 VAL A C 1
ATOM 612 O O . VAL A 1 86 ? 9.427 9.762 -8.412 1.00 92.94 86 VAL A O 1
ATOM 615 N N . GLY A 1 87 ? 7.501 10.094 -7.306 1.00 90.00 87 GLY A N 1
ATOM 616 C CA . GLY A 1 87 ? 7.217 11.407 -7.880 1.00 90.00 87 GLY A CA 1
ATOM 617 C C . GLY A 1 87 ? 5.933 11.429 -8.695 1.00 90.00 87 GLY A C 1
ATOM 618 O O . GLY A 1 87 ? 5.056 10.592 -8.513 1.00 90.00 87 GLY A O 1
ATOM 619 N N . SER A 1 88 ? 5.812 12.434 -9.560 1.00 88.00 88 SER A N 1
ATOM 620 C CA . SER A 1 88 ? 4.605 12.653 -10.355 1.00 88.00 88 SER A CA 1
ATOM 621 C C . SER A 1 88 ? 4.570 11.766 -11.598 1.00 88.00 88 SER A C 1
ATOM 623 O O . SER A 1 88 ? 5.568 11.657 -12.313 1.00 88.00 88 SER A O 1
ATOM 625 N N . GLN A 1 89 ? 3.386 11.247 -11.931 1.00 84.56 89 GLN A N 1
ATOM 626 C CA . GLN A 1 89 ? 3.106 10.564 -13.205 1.00 84.56 89 GLN A CA 1
ATOM 627 C C . GLN A 1 89 ? 3.398 11.443 -14.437 1.00 84.56 89 GLN A C 1
ATOM 629 O O . GLN A 1 89 ? 3.522 10.954 -15.549 1.00 84.56 89 GLN A O 1
ATOM 634 N N . ALA A 1 90 ? 3.530 12.765 -14.284 1.00 81.50 90 ALA A N 1
ATOM 635 C CA . ALA A 1 90 ? 3.934 13.625 -15.396 1.00 81.50 90 ALA A CA 1
ATOM 636 C C . ALA A 1 90 ? 5.376 13.361 -15.883 1.00 81.50 90 ALA A C 1
ATOM 638 O O . ALA A 1 90 ? 5.735 13.815 -16.969 1.00 81.50 90 ALA A O 1
ATOM 639 N N . VAL A 1 91 ? 6.199 12.681 -15.076 1.00 82.19 91 VAL A N 1
ATOM 640 C CA . VAL A 1 91 ? 7.635 12.456 -15.315 1.00 82.19 91 VAL A CA 1
ATOM 641 C C . VAL A 1 91 ? 8.083 11.025 -14.978 1.00 82.19 91 VAL A C 1
ATOM 643 O O . VAL A 1 91 ? 9.254 10.818 -14.666 1.00 82.19 91 VAL A O 1
ATOM 646 N N . GLY A 1 92 ? 7.178 10.039 -15.018 1.00 85.56 92 GLY A N 1
ATOM 647 C CA . GLY A 1 92 ? 7.527 8.634 -14.772 1.00 85.56 92 GLY A CA 1
ATOM 648 C C . GLY A 1 92 ? 7.262 8.118 -13.361 1.00 85.56 92 GLY A C 1
ATOM 649 O O . GLY A 1 92 ? 7.850 7.118 -12.977 1.00 85.56 92 GLY A O 1
ATOM 650 N N . GLY A 1 93 ? 6.476 8.823 -12.543 1.00 92.50 93 GLY A N 1
ATOM 651 C CA . GLY A 1 93 ? 6.128 8.359 -11.199 1.00 92.50 93 GLY A CA 1
ATOM 652 C C . GLY A 1 93 ? 5.095 7.233 -11.226 1.00 92.50 93 GLY A C 1
ATOM 653 O O . GLY A 1 93 ? 4.051 7.379 -11.858 1.00 92.50 93 GLY A O 1
ATOM 654 N N . ASP A 1 94 ? 5.355 6.159 -10.486 1.00 94.88 94 ASP A N 1
ATOM 655 C CA . ASP A 1 94 ? 4.438 5.032 -10.329 1.00 94.88 94 ASP A CA 1
ATOM 656 C C . ASP A 1 94 ? 3.426 5.277 -9.205 1.00 94.88 94 ASP A C 1
ATOM 658 O O . ASP A 1 94 ? 3.647 6.061 -8.270 1.00 94.88 94 ASP A O 1
ATOM 662 N N . VAL A 1 95 ? 2.297 4.573 -9.281 1.00 95.06 95 VAL A N 1
ATOM 663 C CA . VAL A 1 95 ? 1.162 4.748 -8.373 1.00 95.06 95 VAL A CA 1
ATOM 664 C C . VAL A 1 95 ? 0.805 3.451 -7.662 1.00 95.06 95 VAL A C 1
ATOM 666 O O . VAL A 1 95 ? 0.598 2.408 -8.278 1.00 95.06 95 VAL A O 1
ATOM 669 N N . LEU A 1 96 ? 0.634 3.540 -6.345 1.00 95.69 96 LEU A N 1
ATOM 670 C CA . LEU A 1 96 ? -0.067 2.544 -5.545 1.00 95.69 96 LEU A CA 1
ATOM 671 C C . LEU A 1 96 ? -1.534 2.958 -5.433 1.00 95.69 96 LEU A C 1
ATOM 673 O O . LEU A 1 96 ? -1.857 3.981 -4.824 1.00 95.69 96 LEU A O 1
ATOM 677 N N . SER A 1 97 ? -2.434 2.161 -6.002 1.00 94.56 97 SER A N 1
ATOM 678 C CA . SER A 1 97 ? -3.868 2.393 -5.880 1.00 94.56 97 SER A CA 1
ATOM 679 C C . SER A 1 97 ? -4.492 1.474 -4.841 1.00 94.56 97 SER A C 1
ATOM 681 O O . SER A 1 97 ? -4.447 0.249 -4.944 1.00 94.56 97 SER A O 1
ATOM 683 N N . PHE A 1 98 ? -5.133 2.085 -3.846 1.00 94.88 98 PHE A N 1
ATOM 684 C CA . PHE A 1 98 ? -5.900 1.392 -2.807 1.00 94.88 98 PHE A CA 1
ATOM 685 C C . PHE A 1 98 ? -7.409 1.631 -2.936 1.00 94.88 98 PHE A C 1
ATOM 687 O O . PHE A 1 98 ? -8.185 1.277 -2.049 1.00 94.88 98 PHE A O 1
ATOM 694 N N . SER A 1 99 ? -7.855 2.230 -4.041 1.00 92.69 99 SER A N 1
ATOM 695 C CA . SER A 1 99 ? -9.263 2.568 -4.264 1.00 92.69 99 SER A CA 1
ATOM 696 C C . SER A 1 99 ? -10.190 1.351 -4.134 1.00 92.69 99 SER A C 1
ATOM 698 O O . SER A 1 99 ? -11.261 1.438 -3.533 1.00 92.69 99 SER A O 1
ATOM 700 N N . THR A 1 100 ? -9.754 0.187 -4.613 1.00 90.44 100 THR A N 1
ATOM 701 C CA . THR A 1 100 ? -10.458 -1.099 -4.491 1.00 90.44 100 THR A CA 1
ATOM 702 C C . THR A 1 100 ? -10.588 -1.589 -3.048 1.00 90.44 100 THR A C 1
ATOM 704 O O . THR A 1 100 ? -11.665 -2.058 -2.680 1.00 90.44 100 THR A O 1
ATOM 707 N N . LEU A 1 101 ? -9.563 -1.413 -2.204 1.00 90.88 101 LEU A N 1
ATOM 708 C CA . LEU A 1 101 ? -9.656 -1.679 -0.757 1.00 90.88 101 LEU A CA 1
ATOM 709 C C . LEU A 1 101 ? -10.691 -0.780 -0.074 1.00 90.88 101 LEU A C 1
ATOM 711 O O . LEU A 1 101 ? -11.346 -1.196 0.876 1.00 90.88 101 LEU A O 1
ATOM 715 N N . LEU A 1 102 ? -10.862 0.439 -0.583 1.00 92.50 102 LEU A N 1
ATOM 716 C CA . LEU A 1 102 ? -11.782 1.445 -0.054 1.00 92.50 102 LEU A CA 1
ATOM 717 C C . LEU A 1 102 ? -13.171 1.397 -0.710 1.00 92.50 102 LEU A C 1
ATOM 719 O O . LEU A 1 102 ? -13.917 2.376 -0.660 1.00 92.50 102 LEU A O 1
ATOM 723 N N . GLY A 1 103 ? -13.532 0.284 -1.352 1.00 87.75 103 GLY A N 1
ATOM 724 C CA . GLY A 1 103 ? -14.878 0.066 -1.888 1.00 87.75 103 GLY A CA 1
ATOM 725 C C . GLY A 1 103 ? -15.128 0.624 -3.292 1.00 87.75 103 GLY A C 1
ATOM 726 O O . GLY A 1 103 ? -16.286 0.737 -3.692 1.00 87.75 103 GLY A O 1
ATOM 727 N N . GLY A 1 104 ? -14.080 0.949 -4.056 1.00 85.12 104 GLY A N 1
ATOM 728 C CA . GLY A 1 104 ? -14.184 1.251 -5.486 1.00 85.12 104 GLY A CA 1
ATOM 729 C C . GLY A 1 104 ? -13.617 2.615 -5.895 1.00 85.12 104 GLY A C 1
ATOM 730 O O . GLY A 1 104 ? -12.885 3.242 -5.126 1.00 85.12 104 GLY A O 1
ATOM 731 N N . PRO A 1 105 ? -13.921 3.079 -7.122 1.00 78.75 105 PRO A N 1
ATOM 732 C CA . PRO A 1 105 ? -13.332 4.290 -7.678 1.00 78.75 105 PRO A CA 1
ATOM 733 C C . PRO A 1 105 ? -13.820 5.524 -6.913 1.00 78.75 105 PRO A C 1
ATOM 735 O O . PRO A 1 105 ? -15.018 5.763 -6.771 1.00 78.75 105 PRO A O 1
ATOM 738 N N . GLY A 1 106 ? -12.885 6.324 -6.417 1.00 82.50 106 GLY A N 1
ATOM 739 C CA . GLY A 1 106 ? -13.174 7.565 -5.712 1.00 82.50 106 GLY A CA 1
ATOM 740 C C . GLY A 1 106 ? -11.878 8.215 -5.263 1.00 82.50 106 GLY A C 1
ATOM 741 O O . GLY A 1 106 ? -10.940 7.499 -4.920 1.00 82.50 106 GLY A O 1
ATOM 742 N N . ALA A 1 107 ? -11.843 9.548 -5.254 1.00 85.81 107 ALA A N 1
ATOM 743 C CA . ALA A 1 107 ? -10.636 10.300 -4.933 1.00 85.81 107 ALA A CA 1
ATOM 744 C C . ALA A 1 107 ? -10.049 9.854 -3.588 1.00 85.81 107 ALA A C 1
ATOM 746 O O . ALA A 1 107 ? -10.760 9.800 -2.578 1.00 85.81 107 ALA A O 1
ATOM 747 N N . LEU A 1 108 ? -8.764 9.515 -3.608 1.00 90.75 108 LEU A N 1
ATOM 748 C CA . LEU A 1 108 ? -7.992 9.272 -2.403 1.00 90.75 108 LEU A CA 1
ATOM 749 C C . LEU A 1 108 ? -7.557 10.603 -1.796 1.00 90.75 108 LEU A C 1
ATOM 751 O O . LEU A 1 108 ? -7.406 11.615 -2.482 1.00 90.75 108 LEU A O 1
ATOM 755 N N . SER A 1 109 ? -7.366 10.598 -0.485 1.00 91.88 109 SER A N 1
ATOM 756 C CA . SER A 1 109 ? -6.800 11.725 0.247 1.00 91.88 109 SER A CA 1
ATOM 757 C C . SER A 1 109 ? -5.550 11.276 0.983 1.00 91.88 109 SER A C 1
ATOM 759 O O . SER A 1 109 ? -5.476 10.144 1.432 1.00 91.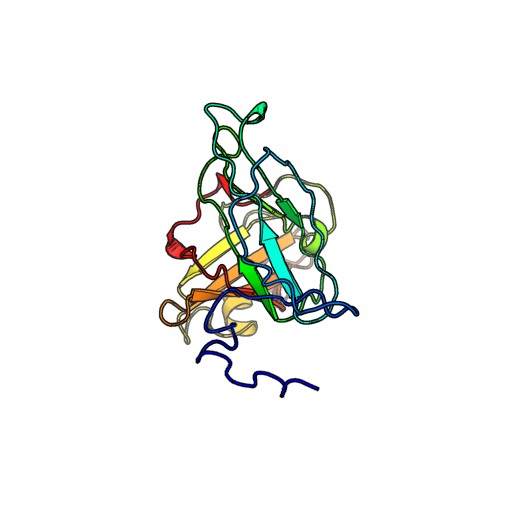88 109 SER A O 1
ATOM 761 N N . THR A 1 110 ? -4.578 12.154 1.183 1.00 90.94 110 THR A N 1
ATOM 762 C CA . THR A 1 110 ? -3.486 11.911 2.143 1.00 90.94 110 THR A CA 1
ATOM 763 C C . THR A 1 110 ? -3.730 12.609 3.481 1.00 90.94 110 THR A C 1
ATOM 765 O O . THR A 1 110 ? -2.945 12.465 4.419 1.00 90.94 110 THR A O 1
ATOM 768 N N . ALA A 1 111 ? -4.842 13.343 3.607 1.00 92.56 111 ALA A N 1
ATOM 769 C CA . ALA A 1 111 ? -5.224 14.000 4.846 1.00 92.56 111 ALA A CA 1
ATOM 770 C C . ALA A 1 111 ? -5.695 12.965 5.875 1.00 92.56 111 ALA A C 1
ATOM 772 O O . ALA A 1 111 ? -6.578 12.155 5.609 1.00 92.56 111 ALA A O 1
ATOM 773 N N . PHE A 1 112 ? -5.093 12.986 7.060 1.00 92.12 112 PHE A N 1
ATOM 774 C CA . PHE A 1 112 ? -5.418 12.058 8.141 1.00 92.12 112 PHE A CA 1
ATOM 775 C C . PHE A 1 112 ? -6.864 12.236 8.640 1.00 92.12 112 PHE A C 1
ATOM 777 O O . PHE A 1 112 ? -7.333 13.369 8.749 1.00 92.12 112 PHE A O 1
ATOM 784 N N . ASN A 1 113 ? -7.552 11.132 8.968 1.00 89.44 113 ASN A N 1
ATOM 785 C CA . ASN A 1 113 ? -8.962 11.111 9.409 1.00 89.44 113 ASN A CA 1
ATOM 786 C C . ASN A 1 113 ? -9.960 11.763 8.428 1.00 89.44 113 ASN A C 1
ATOM 788 O O . ASN A 1 113 ? -11.039 12.206 8.821 1.00 89.44 113 ASN A O 1
ATOM 792 N N . VAL A 1 114 ? -9.618 11.828 7.142 1.00 93.19 114 VAL A N 1
ATOM 793 C CA . VAL A 1 114 ? -10.569 12.163 6.077 1.00 93.19 114 VAL A CA 1
ATOM 794 C C . VAL A 1 114 ? -11.011 10.865 5.419 1.00 93.19 114 VAL A C 1
ATOM 796 O O . VAL A 1 114 ? -10.188 9.981 5.188 1.00 93.19 114 VAL A O 1
ATOM 799 N N . ASN A 1 115 ? -12.303 10.729 5.117 1.00 94.19 115 ASN A N 1
ATOM 800 C CA . ASN A 1 115 ? -12.805 9.541 4.435 1.00 94.19 115 ASN A CA 1
ATOM 801 C C . ASN A 1 115 ? -11.993 9.273 3.157 1.00 94.19 115 ASN A C 1
ATOM 803 O O . ASN A 1 115 ? -11.733 10.192 2.379 1.00 94.19 115 ASN A O 1
ATOM 807 N N . ARG A 1 116 ? -11.633 8.007 2.940 1.00 94.50 116 ARG A N 1
ATOM 808 C CA . ARG A 1 116 ? -10.744 7.537 1.871 1.00 94.50 116 ARG A CA 1
ATOM 809 C C . ARG A 1 116 ? -9.305 8.043 1.980 1.00 94.50 116 ARG A C 1
ATOM 811 O O . ARG A 1 116 ? -8.638 8.243 0.962 1.00 94.50 116 ARG A O 1
ATOM 818 N N . SER A 1 117 ? -8.817 8.262 3.201 1.00 95.69 117 SER A N 1
ATOM 819 C CA . SER A 1 117 ? -7.420 8.632 3.402 1.00 95.69 117 SER A CA 1
ATOM 820 C C . SER A 1 117 ? -6.472 7.449 3.217 1.00 95.69 117 SER A C 1
ATOM 822 O O . SER A 1 117 ? -6.782 6.328 3.612 1.00 95.69 117 SER A O 1
ATOM 824 N N . VAL A 1 118 ? -5.297 7.716 2.654 1.00 96.25 118 VAL A N 1
ATOM 825 C CA . VAL A 1 118 ? -4.121 6.851 2.642 1.00 96.25 118 VAL A CA 1
ATOM 826 C C . VAL A 1 118 ? -3.054 7.549 3.470 1.00 96.25 118 VAL A C 1
ATOM 828 O O . VAL A 1 118 ? -2.591 8.638 3.130 1.00 96.25 118 VAL A O 1
ATOM 831 N N . ASN A 1 119 ? -2.684 6.946 4.591 1.00 96.56 119 ASN A N 1
ATOM 832 C CA . ASN A 1 119 ? -1.705 7.510 5.507 1.00 96.56 119 ASN A CA 1
ATOM 833 C C . ASN A 1 119 ? -0.532 6.553 5.654 1.00 96.56 119 ASN A C 1
ATOM 835 O O . ASN A 1 119 ? -0.725 5.375 5.925 1.00 96.56 119 ASN A O 1
ATOM 839 N N . VAL A 1 120 ? 0.683 7.065 5.490 1.00 96.94 120 VAL A N 1
ATOM 840 C CA . VAL A 1 120 ? 1.915 6.278 5.566 1.00 96.94 120 VAL A CA 1
ATOM 841 C C . VAL A 1 120 ? 2.775 6.828 6.690 1.00 96.94 120 VAL A C 1
ATOM 843 O O . VAL A 1 120 ? 2.984 8.038 6.776 1.00 96.94 120 VAL A O 1
ATOM 846 N N . ALA A 1 121 ? 3.278 5.955 7.558 1.00 97.38 121 ALA A N 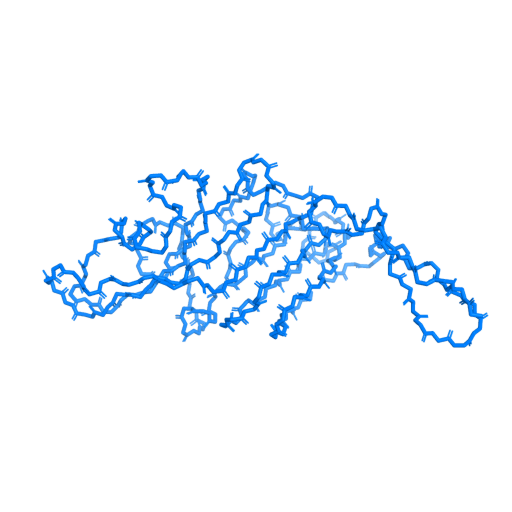1
ATOM 847 C CA . ALA A 1 121 ? 4.220 6.347 8.596 1.00 97.38 121 ALA A CA 1
ATOM 848 C C . ALA A 1 121 ? 5.160 5.203 8.977 1.00 97.38 121 ALA A C 1
ATOM 850 O O . ALA A 1 121 ? 4.858 4.027 8.768 1.00 97.38 121 ALA A O 1
ATOM 851 N N . VAL A 1 122 ? 6.276 5.566 9.610 1.00 98.06 122 VAL A N 1
ATOM 852 C CA . VAL A 1 122 ? 7.193 4.598 10.216 1.00 98.06 122 VAL A CA 1
ATOM 853 C C . VAL A 1 122 ? 6.449 3.779 11.272 1.00 98.06 122 VAL A C 1
ATOM 855 O O . VAL A 1 122 ? 5.676 4.313 12.075 1.00 98.06 122 VAL A O 1
ATOM 858 N N . GLU A 1 123 ? 6.704 2.477 11.282 1.00 98.12 123 GLU A N 1
ATOM 859 C CA . GLU A 1 123 ? 6.213 1.568 12.300 1.00 98.12 123 GLU A CA 1
ATOM 860 C C . GLU A 1 123 ? 6.904 1.850 13.643 1.00 98.12 123 GLU A C 1
ATOM 862 O O . GLU A 1 123 ? 8.127 1.798 13.779 1.00 98.12 123 GLU A O 1
ATOM 867 N N . ALA A 1 124 ? 6.091 2.100 14.661 1.00 97.69 124 ALA A N 1
ATOM 868 C CA . ALA A 1 124 ? 6.461 2.147 16.060 1.00 97.69 124 ALA A CA 1
ATOM 869 C C . ALA A 1 124 ? 5.582 1.150 16.824 1.00 97.69 124 ALA A C 1
ATOM 871 O O . ALA A 1 124 ? 4.354 1.274 16.856 1.00 97.69 124 ALA A O 1
ATOM 872 N N . ALA A 1 125 ? 6.219 0.177 17.484 1.00 95.06 125 ALA A N 1
ATOM 873 C CA . ALA A 1 125 ? 5.545 -0.964 18.111 1.00 95.06 125 ALA A CA 1
ATOM 874 C C . ALA A 1 125 ? 4.399 -0.572 19.063 1.00 95.06 125 ALA A C 1
ATOM 876 O O . ALA A 1 125 ? 3.391 -1.268 19.124 1.00 95.06 125 ALA A O 1
ATOM 877 N N . ALA A 1 126 ? 4.535 0.551 19.776 1.00 96.56 126 ALA A N 1
ATOM 878 C CA . ALA A 1 126 ? 3.544 1.042 20.735 1.00 96.56 126 ALA A CA 1
ATOM 879 C C . ALA A 1 126 ? 2.473 1.977 20.136 1.00 96.56 126 ALA A C 1
ATOM 881 O O . ALA A 1 126 ? 1.560 2.373 20.854 1.00 96.56 126 ALA A O 1
ATOM 882 N N . THR A 1 127 ? 2.572 2.350 18.855 1.00 96.62 127 THR A N 1
ATOM 883 C CA . THR A 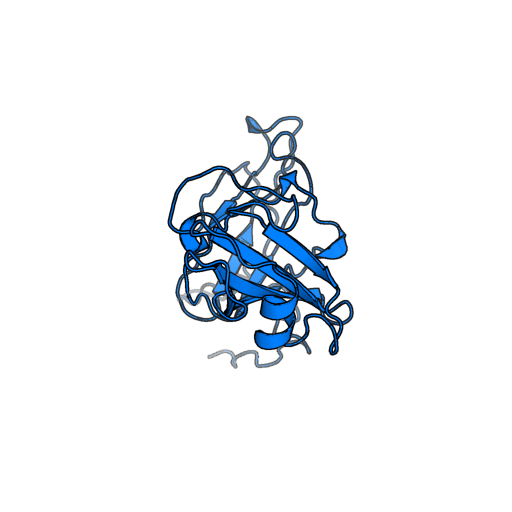1 127 ? 1.691 3.353 18.224 1.00 96.62 127 THR A CA 1
ATOM 884 C C . THR A 1 127 ? 0.904 2.791 17.047 1.00 96.62 127 THR A C 1
ATOM 886 O O . THR A 1 127 ? -0.278 3.076 16.924 1.00 96.62 127 THR A O 1
ATOM 889 N N . ASN A 1 128 ? 1.531 1.992 16.185 1.00 97.56 128 ASN A N 1
ATOM 890 C CA . ASN A 1 128 ? 0.910 1.464 14.961 1.00 97.56 128 ASN A CA 1
ATOM 891 C C . ASN A 1 128 ? 1.430 0.059 14.586 1.00 97.56 128 ASN A C 1
ATOM 893 O O . ASN A 1 128 ? 1.236 -0.399 13.464 1.00 97.56 128 ASN A O 1
ATOM 897 N N . GLY A 1 129 ? 2.075 -0.644 15.525 1.00 95.19 129 GLY A N 1
ATOM 898 C CA . GLY A 1 129 ? 2.646 -1.976 15.285 1.00 95.19 129 GLY A CA 1
ATOM 899 C C . GLY A 1 129 ? 1.625 -3.119 15.213 1.00 95.19 129 GLY A C 1
ATOM 900 O O . GLY A 1 129 ? 1.984 -4.247 14.886 1.00 95.19 129 GLY A O 1
ATOM 901 N N . THR A 1 130 ? 0.353 -2.858 15.531 1.00 97.12 130 THR A N 1
ATOM 902 C CA . THR A 1 130 ? -0.733 -3.848 15.460 1.00 97.12 130 THR A CA 1
ATOM 903 C C . THR A 1 130 ? -2.006 -3.212 14.915 1.00 97.12 130 THR A C 1
ATOM 905 O O . THR A 1 130 ? -2.200 -2.003 15.043 1.00 97.12 130 THR A O 1
ATOM 908 N N . ALA A 1 131 ? -2.919 -4.031 14.390 1.00 97.00 131 ALA A N 1
ATOM 909 C CA . ALA A 1 131 ? -4.215 -3.564 13.904 1.00 97.00 131 ALA A CA 1
ATOM 910 C C . ALA A 1 131 ? -5.019 -2.803 14.979 1.00 97.00 131 ALA A C 1
ATOM 912 O O . ALA A 1 131 ? -5.590 -1.756 14.697 1.00 97.00 131 ALA A O 1
ATOM 913 N N . ALA A 1 132 ? -5.010 -3.264 16.235 1.00 96.62 132 ALA A N 1
ATOM 914 C CA . ALA A 1 132 ? -5.708 -2.577 17.325 1.00 96.62 132 ALA A CA 1
ATOM 915 C C . ALA A 1 132 ? -5.125 -1.182 17.611 1.00 96.62 132 ALA A C 1
ATOM 917 O O . ALA A 1 132 ? -5.873 -0.235 17.846 1.00 96.62 132 ALA A O 1
ATOM 918 N N . LEU A 1 133 ? -3.795 -1.048 17.559 1.00 97.75 133 LEU A N 1
ATOM 919 C CA . LEU A 1 133 ? -3.129 0.242 17.728 1.00 97.75 133 L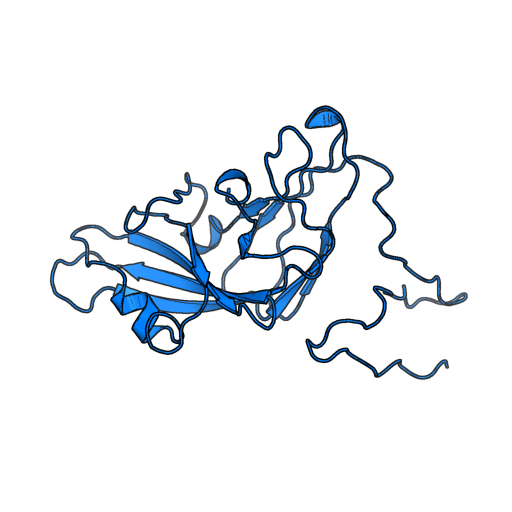EU A CA 1
ATOM 920 C C . LEU A 1 133 ? -3.430 1.184 16.559 1.00 97.75 133 LEU A C 1
ATOM 922 O O . LEU A 1 133 ? -3.760 2.338 16.800 1.00 97.75 133 LEU A O 1
ATOM 926 N N . VAL A 1 134 ? -3.397 0.680 15.319 1.00 97.94 134 VAL A N 1
ATOM 927 C CA . VAL A 1 134 ? -3.767 1.451 14.121 1.00 97.94 134 VAL A CA 1
ATOM 928 C C . VAL A 1 134 ? -5.212 1.937 14.205 1.00 97.94 134 VAL A C 1
ATOM 930 O O . VAL A 1 134 ? -5.449 3.122 14.003 1.00 97.94 134 VAL A O 1
ATOM 933 N N . ALA A 1 135 ? -6.167 1.069 14.557 1.00 96.62 135 ALA A N 1
ATOM 934 C CA . ALA A 1 135 ? -7.565 1.463 14.747 1.00 96.62 135 ALA A CA 1
ATOM 935 C C . ALA A 1 135 ? -7.703 2.579 15.797 1.00 96.62 135 ALA A C 1
ATOM 937 O O . ALA A 1 135 ? -8.435 3.540 15.585 1.00 96.62 135 ALA A O 1
ATOM 938 N N . GLY A 1 136 ? -6.934 2.502 16.889 1.00 95.25 136 GLY A N 1
ATOM 939 C CA . GLY A 1 136 ? -6.905 3.522 17.940 1.00 95.25 136 GLY A CA 1
ATOM 940 C C . GLY A 1 136 ? -6.358 4.894 17.520 1.00 95.25 136 GLY A C 1
ATOM 941 O O . GLY A 1 136 ? -6.475 5.838 18.300 1.00 95.25 136 GLY A O 1
ATOM 942 N N . LEU A 1 137 ? -5.773 5.034 16.324 1.00 95.75 137 LEU A N 1
ATOM 943 C CA . LEU A 1 137 ? -5.338 6.331 15.786 1.00 95.75 137 LEU A CA 1
ATOM 944 C C . LEU A 1 137 ? -6.491 7.133 15.167 1.00 95.75 137 LEU A C 1
ATOM 946 O O . LEU A 1 137 ? -6.396 8.358 15.050 1.00 95.75 137 LEU A O 1
ATOM 950 N N . PHE A 1 138 ? -7.556 6.453 14.743 1.00 95.00 138 PHE A N 1
ATOM 951 C CA . PHE A 1 138 ? -8.667 7.070 14.030 1.00 95.00 138 PHE A CA 1
ATOM 952 C C . PHE A 1 138 ? -9.789 7.454 14.994 1.00 95.00 138 PHE A C 1
ATOM 954 O O . PHE A 1 138 ? -9.983 6.845 16.047 1.00 95.00 138 PHE A O 1
ATOM 961 N N . THR A 1 139 ? -10.508 8.519 14.647 1.00 91.00 139 THR A N 1
ATOM 962 C CA . THR A 1 139 ? -11.643 9.013 15.438 1.00 91.00 139 THR A CA 1
ATOM 963 C C . THR A 1 139 ? -12.943 8.526 14.821 1.00 91.00 139 THR A C 1
ATOM 965 O O . THR A 1 139 ? -13.137 8.694 13.623 1.00 91.00 139 THR A O 1
ATOM 968 N N . ASP A 1 140 ? -13.822 7.977 15.656 1.00 91.31 140 ASP A N 1
ATOM 969 C CA . ASP A 1 140 ? -15.159 7.533 15.258 1.00 91.31 140 ASP A CA 1
ATOM 970 C C . ASP A 1 140 ? -15.974 8.661 14.605 1.00 91.31 140 ASP A C 1
ATOM 972 O O . ASP A 1 140 ? -15.954 9.818 15.051 1.00 91.31 140 ASP A O 1
ATOM 976 N N . SER A 1 141 ? -16.701 8.314 13.548 1.00 91.06 141 SER A N 1
ATOM 977 C CA . SER A 1 141 ? -17.484 9.220 12.733 1.00 91.06 141 SER A CA 1
ATOM 978 C C . SER A 1 141 ? -18.944 8.799 12.622 1.00 91.06 141 SER A C 1
ATOM 980 O O . SER A 1 141 ? -19.295 7.666 12.295 1.00 91.06 141 SER A O 1
ATOM 982 N N . ALA A 1 142 ? -19.835 9.791 12.737 1.00 92.12 142 ALA A N 1
ATOM 983 C CA . ALA A 1 142 ? -21.274 9.604 12.541 1.00 92.12 142 ALA A CA 1
ATOM 984 C C . ALA A 1 142 ? -21.646 9.078 11.137 1.00 92.12 142 ALA A C 1
ATOM 986 O O . ALA A 1 142 ? -22.792 8.698 10.896 1.00 92.12 142 ALA A O 1
ATOM 987 N N . THR A 1 143 ? -20.701 9.091 10.199 1.00 91.75 143 THR A N 1
ATOM 988 C CA . THR A 1 143 ? -20.833 8.583 8.833 1.00 91.75 143 THR A CA 1
ATOM 989 C C . THR A 1 143 ? -19.847 7.451 8.606 1.00 91.75 143 THR A C 1
ATOM 991 O O . THR A 1 143 ? -18.737 7.519 9.114 1.00 91.75 143 THR A O 1
ATOM 994 N N . VAL A 1 144 ? -20.205 6.471 7.772 1.00 92.62 144 VAL A N 1
ATOM 995 C CA . VAL A 1 144 ? -19.273 5.402 7.385 1.00 92.62 144 VAL A CA 1
ATOM 996 C C . VAL A 1 144 ? -18.028 6.005 6.736 1.00 92.62 144 VAL A C 1
ATOM 998 O O . VAL A 1 144 ? -18.149 6.771 5.774 1.00 92.62 144 VAL A O 1
ATOM 1001 N N . GLN A 1 145 ? -16.853 5.625 7.231 1.00 93.75 145 GLN A N 1
ATOM 1002 C CA . GLN A 1 145 ? -15.574 5.975 6.627 1.00 93.75 145 GLN A CA 1
ATOM 1003 C C . GLN A 1 145 ? -14.714 4.737 6.400 1.00 93.75 145 GLN A C 1
ATOM 1005 O O . GLN A 1 145 ? -14.878 3.683 7.019 1.00 93.75 145 GLN A O 1
ATOM 1010 N N . SER A 1 146 ? -13.786 4.852 5.461 1.00 95.12 146 SER A N 1
ATOM 1011 C CA . SER A 1 146 ? -12.763 3.838 5.244 1.00 95.12 146 SER A CA 1
ATOM 1012 C C . SER A 1 146 ? -11.439 4.509 4.938 1.00 95.12 146 SER A C 1
ATOM 1014 O O . SER A 1 146 ? -11.401 5.517 4.232 1.00 95.12 146 SER A O 1
ATOM 1016 N N . HIS A 1 147 ? -10.359 3.940 5.455 1.00 96.38 147 HIS A N 1
ATOM 1017 C CA . HIS A 1 147 ? -9.010 4.471 5.309 1.00 96.38 147 HIS A CA 1
ATOM 1018 C C . HIS A 1 147 ? -8.028 3.337 5.042 1.00 96.38 147 HIS A C 1
ATOM 1020 O O . HIS A 1 147 ? -8.253 2.191 5.432 1.00 96.38 147 HIS A O 1
ATOM 1026 N N . VAL A 1 148 ? -6.913 3.670 4.409 1.00 97.00 148 VAL A N 1
ATOM 1027 C CA . VAL A 1 148 ? -5.731 2.823 4.364 1.00 97.00 148 VAL A CA 1
ATOM 1028 C C . VAL A 1 148 ? -4.654 3.446 5.231 1.00 97.00 148 VAL A C 1
ATOM 1030 O O . VAL A 1 148 ? -4.346 4.633 5.125 1.00 97.00 148 VAL A O 1
ATOM 1033 N N . TYR A 1 149 ? -4.061 2.625 6.085 1.00 97.75 149 TYR A N 1
ATOM 1034 C CA . TYR A 1 149 ? -2.900 2.999 6.870 1.00 97.75 149 TYR A CA 1
ATOM 1035 C C . TYR A 1 149 ? -1.743 2.067 6.530 1.00 97.75 149 TYR A C 1
ATOM 1037 O O . TYR A 1 149 ? -1.868 0.854 6.672 1.00 97.75 149 TYR A O 1
ATOM 1045 N N . VAL A 1 150 ? -0.607 2.619 6.117 1.00 97.81 150 VAL A N 1
ATOM 1046 C CA . VAL A 1 150 ? 0.623 1.866 5.879 1.00 97.81 150 VAL A CA 1
ATOM 1047 C C . VAL A 1 150 ? 1.610 2.147 7.005 1.00 97.81 150 VAL A C 1
ATOM 1049 O O . VAL A 1 150 ? 2.083 3.273 7.169 1.00 97.81 150 VAL A O 1
ATOM 1052 N N . ALA A 1 151 ? 1.929 1.115 7.784 1.00 98.25 151 ALA A N 1
ATOM 1053 C CA . ALA A 1 151 ? 3.002 1.159 8.771 1.00 98.25 151 ALA A CA 1
ATOM 1054 C C . ALA A 1 151 ? 4.239 0.479 8.178 1.00 98.25 151 ALA A C 1
ATOM 1056 O O . ALA A 1 151 ? 4.222 -0.737 7.989 1.00 98.25 151 ALA A O 1
ATOM 1057 N N . TYR A 1 152 ? 5.296 1.235 7.871 1.00 97.81 152 TYR A N 1
ATOM 1058 C CA . TYR A 1 152 ? 6.508 0.664 7.276 1.00 97.81 152 TYR A CA 1
ATOM 1059 C C . TYR A 1 152 ? 7.658 0.538 8.271 1.00 97.81 152 TYR A C 1
ATOM 1061 O O . TYR A 1 152 ? 7.940 1.437 9.062 1.00 97.81 152 TYR A O 1
ATOM 1069 N N . SER A 1 153 ? 8.374 -0.577 8.209 1.00 95.19 153 SER A N 1
ATOM 1070 C CA . SER A 1 153 ? 9.577 -0.799 9.009 1.00 95.19 153 SER A CA 1
ATOM 1071 C C . SER A 1 153 ? 10.737 0.033 8.463 1.00 95.19 153 SER A C 1
ATOM 1073 O O . SER A 1 153 ? 11.137 -0.132 7.316 1.00 95.19 153 SER A O 1
ATOM 1075 N N . SER A 1 154 ? 11.350 0.883 9.288 1.00 92.00 154 SER A N 1
ATOM 1076 C CA . SER A 1 154 ? 12.555 1.633 8.891 1.00 92.00 154 SER A CA 1
ATOM 1077 C C . SER A 1 154 ? 13.806 0.758 8.742 1.00 92.00 154 SER A C 1
ATOM 1079 O O . SER A 1 154 ? 14.815 1.222 8.222 1.00 92.00 154 SER A O 1
ATOM 1081 N N . THR A 1 155 ? 13.758 -0.492 9.218 1.00 88.62 155 THR A N 1
ATOM 1082 C CA . THR A 1 155 ? 14.884 -1.437 9.147 1.00 88.62 155 THR A CA 1
ATOM 1083 C C . THR A 1 155 ? 14.800 -2.329 7.915 1.00 88.62 155 THR A C 1
ATOM 1085 O O . THR A 1 155 ? 15.814 -2.585 7.276 1.00 88.62 155 THR A O 1
ATOM 1088 N N . THR A 1 156 ? 13.601 -2.815 7.592 1.00 88.50 156 THR A N 1
ATOM 1089 C CA . THR A 1 156 ? 13.386 -3.745 6.472 1.00 88.50 156 THR A CA 1
ATOM 1090 C C . THR A 1 156 ? 12.768 -3.079 5.253 1.00 88.50 156 THR A C 1
ATOM 1092 O O . THR A 1 156 ? 12.784 -3.688 4.200 1.00 88.50 156 THR A O 1
ATOM 1095 N N . ASN A 1 157 ? 12.245 -1.854 5.380 1.00 91.69 157 ASN A N 1
ATOM 1096 C CA . ASN A 1 157 ? 11.518 -1.138 4.329 1.00 91.69 157 ASN A CA 1
ATOM 1097 C C . ASN A 1 157 ? 10.262 -1.875 3.815 1.00 91.69 157 ASN A C 1
ATOM 1099 O O . ASN A 1 157 ? 9.786 -1.615 2.721 1.00 91.69 157 ASN A O 1
ATOM 1103 N N . ILE A 1 158 ? 9.679 -2.753 4.634 1.00 94.38 158 ILE A N 1
ATOM 1104 C CA . ILE A 1 158 ? 8.420 -3.437 4.313 1.00 94.38 158 ILE A CA 1
ATOM 1105 C C . ILE A 1 158 ? 7.259 -2.650 4.924 1.00 94.38 158 ILE A C 1
ATOM 1107 O O . ILE A 1 158 ? 7.279 -2.348 6.123 1.00 94.38 158 ILE A O 1
ATOM 1111 N N . GLY A 1 159 ? 6.256 -2.327 4.107 1.00 97.25 159 GLY A N 1
ATOM 1112 C CA . GLY A 1 159 ? 5.030 -1.631 4.488 1.00 97.25 159 GLY A CA 1
ATOM 1113 C C . GLY A 1 159 ? 3.895 -2.600 4.803 1.00 97.25 159 GLY A C 1
ATOM 1114 O O . GLY A 1 159 ? 3.437 -3.321 3.925 1.00 97.25 159 GLY A O 1
ATOM 1115 N N . LYS A 1 160 ? 3.390 -2.599 6.039 1.00 97.38 160 LYS A N 1
ATOM 1116 C CA . LYS A 1 160 ? 2.154 -3.304 6.414 1.00 97.38 160 LYS A CA 1
ATOM 1117 C C . LYS A 1 160 ? 0.955 -2.439 6.060 1.00 97.38 160 LYS A C 1
ATOM 1119 O O . LYS A 1 160 ? 0.815 -1.347 6.612 1.00 97.38 160 LYS A O 1
ATOM 1124 N N . VAL A 1 161 ? 0.085 -2.932 5.186 1.00 97.38 161 VAL A N 1
ATOM 1125 C CA . VAL A 1 161 ? -1.101 -2.208 4.725 1.00 97.38 161 VAL A CA 1
ATOM 1126 C C . VAL A 1 161 ? -2.307 -2.639 5.546 1.00 97.38 161 VAL A C 1
ATOM 1128 O O . VAL A 1 161 ? -2.716 -3.797 5.517 1.00 97.38 161 VAL A O 1
ATOM 1131 N N . TYR A 1 162 ? -2.900 -1.701 6.273 1.00 97.31 162 TYR A N 1
ATOM 1132 C CA . TYR A 1 162 ? -4.109 -1.908 7.056 1.00 97.31 162 TYR A CA 1
ATOM 1133 C C . TYR A 1 162 ? -5.296 -1.229 6.382 1.00 97.31 162 TYR A C 1
ATOM 1135 O O . TYR A 1 162 ? -5.247 -0.036 6.087 1.00 97.31 162 TYR A O 1
ATOM 1143 N N . LEU A 1 163 ? -6.382 -1.977 6.207 1.00 96.31 163 LEU A N 1
ATOM 1144 C CA . LEU A 1 163 ? -7.692 -1.416 5.911 1.00 96.31 163 LEU A CA 1
ATOM 1145 C C . LEU A 1 163 ? -8.363 -1.046 7.232 1.00 96.31 163 LEU A C 1
ATOM 1147 O O . LEU A 1 163 ? -8.596 -1.912 8.075 1.00 96.31 163 LEU A O 1
ATOM 1151 N N . VAL A 1 164 ? -8.676 0.232 7.401 1.00 96.69 164 VAL A N 1
ATOM 1152 C CA . VAL A 1 164 ? -9.389 0.764 8.561 1.00 96.69 164 VAL A CA 1
ATOM 1153 C C . VAL A 1 164 ? -10.825 1.045 8.148 1.00 96.69 164 VAL A C 1
ATOM 1155 O O . VAL A 1 164 ? -11.070 1.806 7.215 1.00 96.69 164 VAL A O 1
ATOM 1158 N N . SER A 1 165 ? -11.772 0.405 8.822 1.00 95.12 165 SER A N 1
ATOM 1159 C CA . SER A 1 165 ? -13.206 0.570 8.605 1.00 95.12 165 SER A CA 1
ATOM 1160 C C . SER A 1 165 ? -13.828 1.235 9.817 1.00 95.12 165 SER A C 1
ATOM 1162 O O . SER A 1 165 ? -13.682 0.739 10.934 1.00 95.12 165 SER A O 1
ATOM 1164 N N . ASP A 1 166 ? -14.549 2.322 9.578 1.00 94.31 166 ASP A N 1
ATOM 1165 C CA . ASP A 1 166 ? -15.355 3.005 10.576 1.00 94.31 166 ASP A CA 1
ATOM 1166 C C . ASP A 1 166 ? -16.831 2.890 10.190 1.00 94.31 166 ASP A C 1
ATOM 1168 O O . ASP A 1 166 ? -17.282 3.427 9.173 1.00 94.31 166 ASP A O 1
ATOM 1172 N N . THR A 1 167 ? -17.590 2.117 10.963 1.00 91.50 167 THR A N 1
ATOM 1173 C CA . THR A 1 167 ? -19.041 2.033 10.781 1.00 91.50 167 THR A CA 1
ATOM 1174 C C . THR A 1 167 ? -19.700 3.262 11.386 1.00 91.50 167 THR A C 1
ATOM 1176 O O . THR A 1 167 ? -19.347 3.628 12.497 1.00 91.50 167 THR A O 1
ATOM 1179 N N . ALA A 1 168 ? -20.723 3.821 10.734 1.00 89.12 168 ALA A N 1
ATOM 1180 C CA . ALA A 1 168 ? -21.428 5.000 11.240 1.00 89.12 168 ALA A CA 1
ATOM 1181 C C . ALA A 1 168 ? -21.802 4.875 12.733 1.00 89.12 168 ALA A C 1
ATOM 1183 O O . ALA A 1 168 ? -22.599 4.014 13.117 1.00 89.12 168 ALA A O 1
ATOM 1184 N N . GLY A 1 169 ? -21.248 5.765 13.553 1.00 82.31 169 GLY A N 1
ATOM 1185 C CA . GLY A 1 169 ? -21.400 5.768 15.002 1.00 82.31 169 GLY A CA 1
ATOM 1186 C C . GLY A 1 169 ? -20.749 7.005 15.617 1.00 82.31 169 GLY A C 1
ATOM 1187 O O . GLY A 1 169 ? -20.010 7.723 14.973 1.00 82.31 169 GLY A O 1
ATOM 1188 N N . VAL A 1 170 ? -21.098 7.358 16.849 1.00 74.25 170 VAL A N 1
ATOM 1189 C CA . VAL A 1 170 ? -20.317 8.357 17.621 1.00 74.25 170 VAL A CA 1
ATOM 1190 C C . VAL A 1 170 ? -19.892 7.786 18.975 1.00 74.25 170 VAL A C 1
ATOM 1192 O O . VAL A 1 170 ? -19.492 8.512 19.885 1.00 74.25 170 VAL A O 1
ATOM 1195 N N . ALA A 1 171 ? -20.060 6.473 19.128 1.00 75.25 171 ALA A N 1
ATOM 1196 C CA . ALA A 1 171 ? -19.691 5.726 20.308 1.00 75.25 171 ALA A CA 1
ATOM 1197 C C . ALA A 1 171 ? -18.383 4.988 20.024 1.00 75.25 171 ALA A C 1
ATOM 1199 O O . ALA A 1 171 ? -18.309 4.174 19.108 1.00 75.25 171 ALA A O 1
ATOM 1200 N N . ALA A 1 172 ? -17.383 5.225 20.874 1.00 70.19 172 ALA A N 1
ATOM 1201 C CA . ALA A 1 172 ? -16.077 4.587 20.767 1.00 70.19 172 ALA A CA 1
ATOM 1202 C C . ALA A 1 172 ? -16.187 3.064 20.550 1.00 70.19 172 ALA A C 1
ATOM 1204 O O . ALA A 1 172 ? -16.878 2.373 21.301 1.00 70.19 172 ALA A O 1
ATOM 1205 N N . GLY A 1 173 ? -15.456 2.556 19.553 1.00 74.31 173 GLY A N 1
ATOM 1206 C CA . GLY A 1 173 ? -15.339 1.121 19.261 1.00 74.31 173 GLY A CA 1
ATOM 1207 C C . GLY A 1 173 ? -15.912 0.657 17.915 1.00 74.31 173 GLY A C 1
ATOM 1208 O O . GLY A 1 173 ? -15.851 -0.535 17.630 1.00 74.31 173 GLY A O 1
ATOM 1209 N N . SER A 1 174 ? -16.443 1.562 17.096 1.00 87.88 174 SER A N 1
ATOM 1210 C CA . SER A 1 174 ? -16.862 1.335 15.696 1.00 87.88 174 SER A CA 1
ATOM 1211 C C . SER A 1 174 ? -15.693 1.211 14.711 1.00 87.88 174 SER A C 1
ATOM 1213 O O . SER A 1 174 ? -15.813 0.538 13.686 1.00 87.88 174 SER A O 1
ATOM 1215 N N . VAL A 1 175 ? -14.561 1.844 15.029 1.00 95.12 175 VAL A N 1
ATOM 1216 C CA . VAL A 1 175 ? -13.352 1.804 14.212 1.00 95.12 175 VAL A CA 1
ATOM 1217 C C . VAL A 1 175 ? -12.641 0.472 14.407 1.00 95.12 175 VAL A C 1
ATOM 1219 O O . VAL A 1 175 ? -12.242 0.098 15.512 1.00 95.12 175 VAL A O 1
ATOM 1222 N N . THR A 1 176 ? -12.415 -0.225 13.302 1.00 95.69 176 THR A N 1
ATOM 1223 C CA . THR A 1 176 ? -11.655 -1.473 13.251 1.00 95.69 176 THR A CA 1
ATOM 1224 C C . THR A 1 176 ? -10.576 -1.373 12.188 1.00 95.69 176 THR A C 1
ATOM 1226 O O . THR A 1 176 ? -10.746 -0.686 11.186 1.00 95.69 176 THR A O 1
ATOM 1229 N N . ALA A 1 177 ? -9.458 -2.065 12.387 1.00 96.62 177 ALA A N 1
ATOM 1230 C CA . ALA A 1 177 ? -8.435 -2.211 11.361 1.00 96.62 177 ALA A CA 1
ATOM 1231 C C . ALA A 1 177 ? -8.150 -3.690 11.121 1.00 96.62 177 ALA A C 1
ATOM 1233 O O . ALA A 1 177 ? -8.171 -4.499 12.051 1.00 96.62 177 ALA A O 1
ATOM 1234 N N . VAL A 1 178 ? -7.860 -4.033 9.872 1.00 95.81 178 VAL A N 1
ATOM 1235 C CA . VAL A 1 178 ? -7.492 -5.381 9.440 1.00 95.81 178 VAL A CA 1
ATOM 1236 C C . VAL A 1 178 ? -6.257 -5.275 8.556 1.00 95.81 178 VAL A C 1
ATOM 1238 O O . VAL A 1 178 ? -6.189 -4.409 7.688 1.00 95.81 178 VAL A O 1
ATOM 1241 N N . LEU A 1 179 ? -5.269 -6.141 8.783 1.00 95.50 179 LEU A N 1
ATOM 1242 C CA . LEU A 1 179 ? -4.105 -6.240 7.904 1.00 95.50 179 LEU A CA 1
ATOM 1243 C C . LEU A 1 179 ? -4.553 -6.807 6.548 1.00 95.50 179 LEU A C 1
ATOM 1245 O O . LEU A 1 179 ? -5.064 -7.924 6.493 1.00 95.50 179 LEU A O 1
ATOM 1249 N N . ALA A 1 180 ? -4.380 -6.032 5.479 1.00 94.62 180 ALA A N 1
ATOM 1250 C CA . ALA A 1 180 ? -4.720 -6.417 4.111 1.00 94.62 180 ALA A CA 1
ATOM 1251 C C . ALA A 1 180 ? -3.585 -7.190 3.419 1.00 94.62 180 ALA A C 1
ATOM 1253 O O . ALA A 1 180 ? -3.866 -8.068 2.606 1.00 94.62 180 ALA A O 1
ATOM 1254 N N . GLY A 1 181 ? -2.335 -6.873 3.762 1.00 95.00 181 GLY A N 1
ATOM 1255 C CA . GLY A 1 181 ? -1.132 -7.463 3.179 1.00 95.00 181 GLY A CA 1
ATOM 1256 C C . GLY A 1 181 ? 0.122 -6.673 3.553 1.00 95.00 181 GLY A C 1
ATOM 1257 O O . GLY A 1 181 ? 0.054 -5.705 4.326 1.00 95.00 181 GLY A O 1
ATOM 1258 N N . THR A 1 182 ? 1.264 -7.077 3.008 1.00 96.06 182 THR A N 1
ATOM 1259 C CA . THR A 1 182 ? 2.525 -6.341 3.090 1.00 96.06 182 THR A CA 1
ATOM 1260 C C . THR A 1 182 ? 3.072 -6.042 1.701 1.00 96.06 182 THR A C 1
ATOM 1262 O O . THR A 1 182 ? 2.810 -6.774 0.755 1.00 96.06 182 THR A O 1
ATOM 1265 N N . ILE A 1 183 ? 3.779 -4.921 1.577 1.00 97.00 183 ILE A N 1
ATOM 1266 C CA . ILE A 1 183 ? 4.396 -4.479 0.328 1.00 97.00 183 ILE A CA 1
ATOM 1267 C C . ILE A 1 183 ? 5.858 -4.134 0.609 1.00 97.00 183 ILE A C 1
ATOM 1269 O O . ILE A 1 183 ? 6.149 -3.229 1.404 1.00 97.00 183 ILE A O 1
ATOM 1273 N N . ASP A 1 184 ? 6.769 -4.816 -0.070 1.00 94.75 184 ASP A N 1
ATOM 1274 C CA . ASP A 1 184 ? 8.159 -4.404 -0.221 1.00 94.75 184 ASP A CA 1
ATOM 1275 C C . ASP A 1 184 ? 8.309 -3.618 -1.531 1.00 94.75 184 ASP A C 1
ATOM 1277 O O . ASP A 1 184 ? 7.841 -4.047 -2.580 1.00 94.75 184 ASP A O 1
ATOM 1281 N N . LEU A 1 185 ? 8.936 -2.445 -1.479 1.00 90.44 185 LEU A N 1
ATOM 1282 C CA . LEU A 1 185 ? 9.227 -1.635 -2.668 1.00 90.44 185 LEU A CA 1
ATOM 1283 C C . LEU A 1 185 ? 10.637 -1.894 -3.222 1.00 90.44 185 LEU A C 1
ATOM 1285 O O . LEU A 1 185 ? 11.101 -1.110 -4.050 1.00 90.44 185 LEU A O 1
ATOM 1289 N N . ALA A 1 186 ? 11.300 -2.951 -2.736 1.00 86.06 186 ALA A N 1
ATOM 1290 C CA . ALA A 1 186 ? 12.609 -3.486 -3.109 1.00 86.06 186 ALA A CA 1
ATOM 1291 C C . ALA A 1 186 ? 13.733 -2.439 -3.142 1.00 86.06 186 ALA A C 1
ATOM 1293 O O . ALA A 1 186 ? 14.563 -2.357 -2.234 1.00 86.06 186 ALA A O 1
ATOM 1294 N N . ASP A 1 187 ? 13.738 -1.617 -4.186 1.00 83.00 187 ASP A N 1
ATOM 1295 C CA . ASP A 1 187 ? 14.745 -0.608 -4.495 1.00 83.00 187 ASP A CA 1
ATOM 1296 C C . ASP A 1 187 ? 14.343 0.804 -4.026 1.00 83.00 187 ASP A C 1
ATOM 1298 O O . ASP A 1 187 ? 15.178 1.712 -3.988 1.00 83.00 187 ASP A O 1
ATOM 1302 N N . THR A 1 188 ? 13.080 1.000 -3.636 1.00 88.69 188 THR A N 1
ATOM 1303 C CA . THR A 1 188 ? 12.523 2.308 -3.276 1.00 88.69 188 THR A CA 1
ATOM 1304 C C . THR A 1 188 ? 12.138 2.386 -1.807 1.00 88.69 188 THR A C 1
ATOM 1306 O O . THR A 1 188 ? 11.456 1.526 -1.261 1.00 88.69 188 THR A O 1
ATOM 1309 N N . LEU A 1 189 ? 12.545 3.464 -1.134 1.00 92.44 189 LEU A N 1
ATOM 1310 C CA . LEU A 1 189 ? 12.240 3.660 0.281 1.00 92.44 189 LEU A CA 1
ATOM 1311 C C . LEU A 1 189 ? 10.803 4.158 0.479 1.00 92.44 189 LEU A C 1
ATOM 1313 O O . LEU A 1 189 ? 10.413 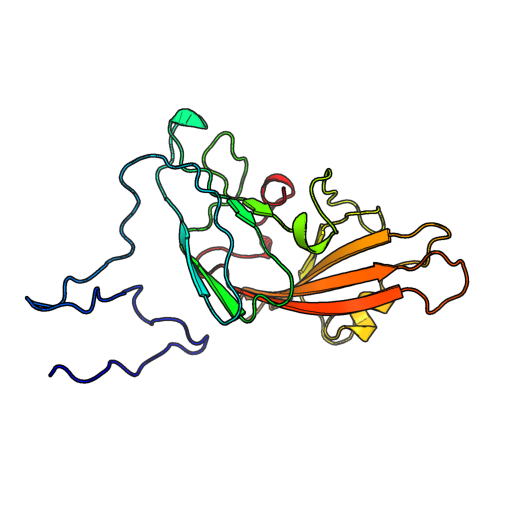5.187 -0.069 1.00 92.44 189 LEU A O 1
ATOM 1317 N N . TRP A 1 190 ? 10.042 3.525 1.375 1.00 95.19 190 TRP A N 1
ATOM 1318 C CA . TRP A 1 190 ? 8.707 4.005 1.762 1.00 95.19 190 TRP A CA 1
ATOM 1319 C C . TRP A 1 190 ? 8.717 5.462 2.234 1.00 95.19 190 TRP A C 1
ATOM 1321 O O . TRP A 1 190 ? 7.808 6.230 1.931 1.00 95.19 190 TRP A O 1
ATOM 1331 N N . GLY A 1 191 ? 9.777 5.859 2.943 1.00 92.62 191 GLY A N 1
ATOM 1332 C CA . GLY A 1 191 ? 9.939 7.214 3.471 1.00 92.62 191 GLY A CA 1
ATOM 1333 C C . GLY A 1 191 ? 10.132 8.305 2.412 1.00 92.62 191 GLY A C 1
ATOM 1334 O O . GLY A 1 191 ? 10.123 9.479 2.774 1.00 92.62 191 GLY A O 1
ATOM 1335 N N . THR A 1 192 ? 10.326 7.951 1.137 1.00 94.19 192 THR A N 1
ATOM 1336 C CA . THR A 1 192 ? 10.454 8.923 0.040 1.00 94.19 192 THR A CA 1
ATOM 1337 C C . THR A 1 192 ? 9.171 9.105 -0.763 1.00 94.19 192 THR A C 1
ATOM 1339 O O . THR A 1 192 ? 9.102 10.048 -1.547 1.00 94.19 192 THR A O 1
ATOM 1342 N N . LEU A 1 193 ? 8.160 8.247 -0.581 1.00 94.94 193 LEU A N 1
ATOM 1343 C CA . LEU A 1 193 ? 6.889 8.365 -1.298 1.00 94.94 193 LEU A CA 1
ATOM 1344 C C . LEU A 1 193 ? 6.186 9.683 -0.957 1.00 94.94 193 LEU A C 1
ATOM 1346 O O . LEU A 1 193 ? 6.236 10.181 0.170 1.00 94.94 193 LEU A O 1
ATOM 1350 N N . THR A 1 194 ? 5.498 10.233 -1.951 1.00 92.38 194 THR A N 1
ATOM 1351 C CA . THR A 1 194 ? 4.729 11.475 -1.823 1.00 92.38 194 THR A CA 1
ATOM 1352 C C . THR A 1 194 ? 3.254 11.223 -2.108 1.00 92.38 194 THR A C 1
ATOM 1354 O O . THR A 1 194 ? 2.870 10.125 -2.503 1.00 92.38 194 THR A O 1
ATOM 1357 N N . ALA A 1 195 ? 2.410 12.244 -1.939 1.00 90.56 195 ALA A N 1
ATOM 1358 C CA . ALA A 1 195 ? 0.990 12.138 -2.272 1.00 90.56 195 ALA A CA 1
ATOM 1359 C C . ALA A 1 195 ? 0.736 11.766 -3.745 1.00 90.56 195 ALA A C 1
ATOM 1361 O O . ALA A 1 195 ? -0.274 11.139 -4.034 1.00 90.56 195 ALA A O 1
ATOM 1362 N N . GLU A 1 196 ? 1.659 12.099 -4.651 1.00 92.81 196 GLU A N 1
ATOM 1363 C CA . GLU A 1 196 ? 1.571 11.758 -6.078 1.00 92.81 196 GLU A CA 1
ATOM 1364 C C . GLU A 1 196 ? 1.624 10.243 -6.337 1.00 92.81 196 GLU A C 1
ATOM 1366 O O . GLU A 1 196 ? 1.135 9.780 -7.362 1.00 92.81 196 GLU A O 1
ATOM 1371 N N . ASN A 1 197 ? 2.180 9.465 -5.403 1.00 94.69 197 ASN A N 1
ATOM 1372 C CA . ASN A 1 197 ? 2.323 8.015 -5.531 1.00 94.69 197 ASN A CA 1
ATOM 1373 C C . ASN A 1 197 ? 1.076 7.239 -5.068 1.00 94.69 197 ASN A C 1
ATOM 1375 O O . ASN A 1 197 ? 1.117 6.010 -5.028 1.00 94.69 197 ASN A O 1
ATOM 1379 N N . PHE A 1 198 ? -0.020 7.922 -4.709 1.00 93.44 198 PHE A N 1
ATOM 1380 C CA . PHE A 1 198 ? -1.266 7.301 -4.243 1.00 93.44 198 PHE A CA 1
ATOM 1381 C C . PHE A 1 198 ? -2.466 7.790 -5.066 1.00 93.44 198 PHE A C 1
ATOM 1383 O O . PHE A 1 198 ? -2.774 8.983 -5.051 1.00 93.44 198 PHE A O 1
ATOM 1390 N N . GLY A 1 199 ? -3.151 6.870 -5.761 1.00 86.06 199 GLY A N 1
ATOM 1391 C CA . GLY A 1 199 ? -4.206 7.181 -6.746 1.00 86.06 199 GLY A CA 1
ATOM 1392 C C . GLY A 1 199 ? -5.486 6.364 -6.634 1.00 86.06 199 GLY A C 1
ATOM 1393 O O . GLY A 1 199 ? -5.429 5.168 -6.271 1.00 86.06 199 GLY A O 1
#